Protein 5NRR (pdb70)

Organism: Homo sapiens (NCBI:txid9606)

CATH classification: 2.30.30.140 (+1 more: 1.10.720.50)

B-factor: mean 41.53, std 14.39, range [22.94, 116.52]

Solvent-accessible surface area: 14567 Å² total; per-residue (Å²): 128,20,46,57,28,63,33,84,102,116,23,30,95,10,39,10,0,0,0,49,62,121,75,124,28,62,35,0,0,41,1,15,22,74,165,58,6,117,108,32,46,13,9,21,8,39,0,4,0,64,23,27,29,86,35,137,48,29,32,4,26,8,121,72,6,30,35,1,10,79,4,65,132,19,28,54,109,74,15,27,102,168,70,106,54,0,50,87,0,1,33,66,1,0,51,76,0,54,91,54,14,66,49,111,43,132,162,94,68,87,107,89,2,133,36,5,28,105,18,1,97,44,30,0,139,116,60,21,94,110,12,11,124,41,203,124,60,28,158,65,86,93,112,24,27,95,9,38,10,0,0,0,78,66,201,77,118,24,66,44,0,0,8,0,1,19,46,95,11,3,67,108,134,120,28,137,114,13,44,0,3,0,0,21,4,8,65,0,123,18,29,45,8,34,1,105,119,8,31,40,1,18,82,4,62,123,30,28,53,113,75,17,19,102,166,69,93,56,0,45,78,0,0,40,42,0,0,50,50,0,22,74,53,15,64,52,105,46,124,106,54,141,82,62,54,52,84,72,84,0,133,37,6,22,104,17,3,82,48,37,0,143,115,55,22,105,113,12,12,123,48,189

Structure (mmCIF, N/CA/C/O backbone):
data_5NRR
#
_entry.id   5NRR
#
_cell.length_a   73.502
_cell.length_b   73.502
_cell.length_c   159.958
_cell.angle_alpha   90.000
_cell.angle_beta   90.000
_cell.angle_gamma   120.000
#
_symmetry.space_group_name_H-M   'P 32 2 1'
#
loop_
_entity.id
_entity.type
_entity.pdbx_description
1 polymer 'DNA (cytosine-5)-methyltransferase 3B'
2 non-polymer 5-[2-hydroxyethyl(propyl)amino]pentan-1-ol
3 non-polymer 'SULFATE ION'
4 water water
#
loop_
_atom_site.group_PDB
_atom_site.id
_atom_site.type_symbol
_atom_site.label_atom_id
_atom_site.label_alt_id
_atom_site.label_comp_id
_atom_site.label_asym_id
_atom_site.label_entity_id
_atom_site.label_seq_id
_atom_site.pdbx_PDB_ins_code
_atom_site.Cartn_x
_atom_site.Cartn_y
_atom_site.Cartn_z
_atom_site.occupancy
_atom_site.B_iso_or_equiv
_atom_site.auth_seq_id
_atom_site.auth_comp_id
_atom_site.auth_asym_id
_atom_site.auth_atom_id
_atom_site.pdbx_PDB_model_num
ATOM 1 N N . ASP A 1 8 ? -52.166 97.537 19.901 1.00 78.67 213 ASP A N 1
ATOM 2 C CA . ASP A 1 8 ? -51.402 96.353 20.284 1.00 71.49 213 ASP A CA 1
ATOM 3 C C . ASP A 1 8 ? -50.657 96.545 21.606 1.00 62.15 213 ASP A C 1
ATOM 4 O O . ASP A 1 8 ? -51.136 97.246 22.504 1.00 61.26 213 ASP A O 1
ATOM 9 N N . SER A 1 9 ? -49.481 95.929 21.709 1.00 61.62 214 SER A N 1
ATOM 10 C CA . SER A 1 9 ? -48.747 95.851 22.969 1.00 57.62 214 SER A CA 1
ATOM 11 C C . SER A 1 9 ? -47.255 95.641 22.683 1.00 54.47 214 SER A C 1
ATOM 12 O O . SER A 1 9 ? -46.894 94.732 21.928 1.00 56.53 214 SER A O 1
ATOM 15 N N . SER A 1 10 ? -46.393 96.477 23.270 1.00 50.53 215 SER A N 1
ATOM 16 C CA . SER A 1 10 ? -44.942 96.384 23.025 1.00 47.95 215 SER A CA 1
ATOM 17 C C . SER A 1 10 ? -44.098 97.176 24.033 1.00 42.82 215 SER A C 1
ATOM 18 O O . SER A 1 10 ? -44.637 97.894 24.887 1.00 45.23 215 SER A O 1
ATOM 21 N N . GLU A 1 11 ? -42.777 97.042 23.918 1.00 41.06 216 GLU A N 1
ATOM 22 C CA . GLU A 1 11 ? -41.835 97.717 24.817 1.00 35.01 216 GLU A CA 1
ATOM 23 C C . GLU A 1 11 ? -42.011 99.236 24.785 1.00 39.96 216 GLU A C 1
ATOM 24 O O . GLU A 1 11 ? -42.058 99.845 23.709 1.00 38.65 216 GLU A O 1
ATOM 30 N N . TYR A 1 12 ? -42.131 99.820 25.976 1.00 37.35 217 TYR A N 1
ATOM 31 C CA . TYR A 1 12 ? -42.254 101.268 26.182 1.00 36.49 217 TYR A CA 1
ATOM 32 C C . TYR A 1 12 ? -43.598 101.870 25.745 1.00 41.97 217 TYR A C 1
ATOM 33 O O . TYR A 1 12 ? -43.737 103.096 25.681 1.00 43.16 217 TYR A O 1
ATOM 42 N N . GLN A 1 13 ? -44.590 101.026 25.468 1.00 36.83 218 GLN A N 1
ATOM 43 C CA . GLN A 1 13 ? -45.903 101.544 25.082 1.00 41.37 218 GLN A CA 1
ATOM 44 C C . GLN A 1 13 ? -46.722 101.860 26.331 1.00 49.76 218 GLN A C 1
ATOM 45 O O . GLN A 1 13 ? -47.761 101.240 26.601 1.00 44.35 218 GLN A O 1
ATOM 51 N N . ASP A 1 14 ? -46.242 102.835 27.097 1.00 43.83 219 ASP A N 1
ATOM 52 C CA . ASP A 1 14 ? -46.875 103.184 28.363 1.00 41.32 219 ASP A CA 1
ATOM 53 C C . ASP A 1 14 ? -47.461 104.594 28.329 1.00 47.83 219 ASP A C 1
ATOM 54 O O . ASP A 1 14 ? -47.884 105.125 29.359 1.00 54.84 219 ASP A O 1
ATOM 59 N N . GLY A 1 15 ? -47.468 105.198 27.145 1.00 42.79 220 GLY A N 1
ATOM 60 C CA . GLY A 1 15 ? -48.077 106.504 26.967 1.00 48.22 220 GLY A CA 1
ATOM 61 C C . GLY A 1 15 ? -47.137 107.661 27.247 1.00 56.22 220 GLY A C 1
ATOM 62 O O . GLY A 1 15 ? -47.518 108.823 27.100 1.00 56.06 220 GLY A O 1
ATOM 63 N N . LYS A 1 16 ? -45.906 107.353 27.648 1.00 50.87 221 LYS A N 1
ATOM 64 C CA . LYS A 1 16 ? -44.931 108.401 27.942 1.00 48.56 221 LYS A CA 1
ATOM 65 C C . LYS A 1 16 ? -43.924 108.587 26.810 1.00 43.81 221 LYS A C 1
ATOM 66 O O . LYS A 1 16 ? -43.867 107.787 25.876 1.00 44.59 221 LYS A O 1
ATOM 72 N N . GLU A 1 17 ? -43.146 109.660 26.901 1.00 45.93 222 GLU A N 1
ATOM 73 C CA . GLU A 1 17 ? -42.232 110.078 25.844 1.00 43.10 222 GLU A CA 1
ATOM 74 C C . GLU A 1 17 ? -41.057 109.100 25.698 1.00 44.89 222 GLU A C 1
ATOM 75 O O . GLU A 1 17 ? -40.782 108.311 26.613 1.00 43.73 222 GLU A O 1
ATOM 81 N N . PHE A 1 18 ? -40.390 109.165 24.543 1.00 34.79 223 PHE A N 1
ATOM 82 C CA . PHE A 1 18 ? -39.088 108.525 24.275 1.00 36.26 223 PHE A CA 1
ATOM 83 C C . PHE A 1 18 ? -39.172 107.072 23.833 1.00 41.03 223 PHE A C 1
ATOM 84 O O . PHE A 1 18 ? -39.818 106.251 24.478 1.00 41.72 223 PHE A O 1
ATOM 92 N N . GLY A 1 19 ? -38.518 106.789 22.714 1.00 35.53 224 GLY A N 1
ATOM 93 C CA . GLY A 1 19 ? -38.506 105.459 22.135 1.00 33.63 224 GLY A CA 1
ATOM 94 C C . GLY A 1 19 ? -37.085 105.030 21.825 1.00 38.88 224 GLY A C 1
ATOM 95 O O . GLY A 1 19 ? -36.149 105.832 21.898 1.00 33.61 224 GLY A O 1
ATOM 96 N N . ILE A 1 20 ? -36.917 103.754 21.487 1.00 31.68 225 ILE A N 1
ATOM 97 C CA . ILE A 1 20 ? -35.602 103.203 21.188 1.00 28.64 225 ILE A CA 1
ATOM 98 C C . ILE A 1 20 ? -34.858 104.012 20.127 1.00 29.81 225 ILE A C 1
ATOM 99 O O . ILE A 1 20 ? -35.415 104.327 19.059 1.00 33.91 225 ILE A O 1
ATOM 104 N N . GLY A 1 21 ? -33.608 104.356 20.428 1.00 28.53 226 GLY A N 1
ATOM 105 C CA . GLY A 1 21 ? -32.766 105.099 19.505 1.00 29.11 226 GLY A CA 1
ATOM 106 C C . GLY A 1 21 ? -32.731 106.605 19.735 1.00 31.42 226 GLY A C 1
ATOM 107 O O . GLY A 1 21 ? -31.871 107.299 19.172 1.00 32.90 226 GLY A O 1
ATOM 108 N N . ASP A 1 22 ? -33.649 107.109 20.559 1.00 28.74 227 ASP A N 1
ATOM 109 C CA . ASP A 1 22 ? -33.734 108.557 20.803 1.00 27.18 227 ASP A CA 1
ATOM 110 C C . ASP A 1 22 ? -32.498 109.024 21.561 1.00 31.67 227 ASP A C 1
ATOM 111 O O . ASP A 1 22 ? -32.086 108.373 22.528 1.00 30.21 227 ASP A O 1
ATOM 116 N N . LEU A 1 23 ? -31.918 110.153 21.137 1.00 29.25 228 LEU A N 1
ATOM 117 C CA . LEU A 1 23 ? -30.825 110.779 21.881 1.00 29.33 228 LEU A CA 1
ATOM 118 C C . LEU A 1 23 ? -31.424 111.677 22.957 1.00 27.08 228 LEU A C 1
ATOM 119 O O . LEU A 1 23 ? -32.334 112.475 22.688 1.00 28.92 228 LEU A O 1
ATOM 124 N N . VAL A 1 24 ? -30.938 111.526 24.187 1.00 25.31 229 VAL A N 1
ATOM 125 C CA . VAL A 1 24 ? -31.541 112.227 25.317 1.00 27.52 229 VAL A CA 1
ATOM 126 C C . VAL A 1 24 ? -30.494 112.769 26.262 1.00 23.76 229 VAL A C 1
ATOM 127 O O . VAL A 1 24 ? -29.331 112.350 26.233 1.00 25.62 229 VAL A O 1
ATOM 131 N N . TRP A 1 25 ? -30.922 113.690 27.131 1.00 26.59 230 TRP A N 1
ATOM 132 C CA . TRP A 1 25 ? -30.214 113.946 28.367 1.00 25.93 230 TRP A CA 1
ATOM 133 C C . TRP A 1 25 ? -30.950 113.190 29.463 1.00 24.27 230 TRP A C 1
ATOM 134 O O . TRP A 1 25 ? -32.192 113.162 29.468 1.00 28.07 230 TRP A O 1
ATOM 145 N N . GLY A 1 26 ? -30.196 112.587 30.375 1.00 26.61 231 GLY A N 1
ATOM 146 C CA . GLY A 1 26 ? -30.788 111.877 31.500 1.00 27.24 231 GLY A CA 1
ATOM 147 C C . GLY A 1 26 ? -30.247 112.399 32.806 1.00 24.37 231 GLY A C 1
ATOM 148 O O . GLY A 1 26 ? -29.063 112.736 32.907 1.00 26.39 231 GLY A O 1
ATOM 149 N N . LYS A 1 27 ? -31.113 112.430 33.824 1.00 28.66 232 LYS A N 1
ATOM 150 C CA . LYS A 1 27 ? -30.758 112.993 35.117 1.00 30.04 232 LYS A CA 1
ATOM 151 C C . LYS A 1 27 ? -30.814 111.930 36.208 1.00 30.56 232 LYS A C 1
ATOM 152 O O . LYS A 1 27 ? -31.885 111.392 36.495 1.00 34.77 232 LYS A O 1
ATOM 158 N N A ILE A 1 28 ? -29.653 111.625 36.779 0.57 30.79 233 ILE A N 1
ATOM 159 N N B ILE A 1 28 ? -29.653 111.612 36.776 0.43 30.88 233 ILE A N 1
ATOM 160 C CA A ILE A 1 28 ? -29.543 110.787 37.971 0.57 39.14 233 ILE A CA 1
ATOM 161 C CA B ILE A 1 28 ? -29.558 110.782 37.975 0.43 39.12 233 ILE A CA 1
ATOM 162 C C A ILE A 1 28 ? -29.152 111.680 39.140 0.57 40.31 233 ILE A C 1
ATOM 163 C C B ILE A 1 28 ? -29.159 111.680 39.136 0.43 40.33 233 ILE A C 1
ATOM 164 O O A ILE A 1 28 ? -28.298 112.552 38.989 0.57 37.48 233 ILE A O 1
ATOM 165 O O B ILE A 1 28 ? -28.314 112.560 38.974 0.43 37.58 233 ILE A O 1
ATOM 174 N N . LYS A 1 29 ? -29.754 111.461 40.308 1.00 47.63 234 LYS A N 1
ATOM 175 C CA . LYS A 1 29 ? -29.364 112.220 41.496 1.00 49.53 234 LYS A CA 1
ATOM 176 C C . LYS A 1 29 ? -27.851 112.076 41.743 1.00 43.40 234 LYS A C 1
ATOM 177 O O . LYS A 1 29 ? -27.304 110.974 41.672 1.00 51.94 234 LYS A O 1
ATOM 183 N N . GLY A 1 30 ? -27.173 113.203 41.953 1.00 51.19 235 GLY A N 1
ATOM 184 C CA . GLY A 1 30 ? -25.727 113.209 42.121 1.00 53.29 235 GLY A CA 1
ATOM 185 C C . GLY A 1 30 ? -24.923 113.431 40.847 1.00 56.91 235 GLY A C 1
ATOM 186 O O . GLY A 1 30 ? -23.688 113.359 40.861 1.00 59.89 235 GLY A O 1
ATOM 187 N N . PHE A 1 31 ? -25.608 113.689 39.736 1.00 45.41 236 PHE A N 1
ATOM 188 C CA . PHE A 1 31 ? -24.920 113.899 38.467 1.00 39.84 236 PHE A CA 1
ATOM 189 C C . PHE A 1 31 ? -25.587 115.003 37.668 1.00 33.28 236 PHE A C 1
ATOM 190 O O . PHE A 1 31 ? -26.798 115.200 37.761 1.00 37.31 236 PHE A O 1
ATOM 198 N N . SER A 1 32 ? -24.794 115.719 36.884 1.00 36.11 237 SER A N 1
ATOM 199 C CA . SER A 1 32 ? -25.358 116.677 35.942 1.00 29.39 237 SER A CA 1
ATOM 200 C C . SER A 1 32 ? -26.190 115.917 34.928 1.00 32.84 237 SER A C 1
ATOM 201 O O . SER A 1 32 ? -26.014 114.704 34.770 1.00 31.73 237 SER A O 1
ATOM 204 N N . TRP A 1 33 ? -27.096 116.618 34.249 1.00 27.27 238 TRP A N 1
ATOM 205 C CA . TRP A 1 33 ? -27.772 116.034 33.086 1.00 26.11 238 TRP A CA 1
ATOM 206 C C . TRP A 1 33 ? -26.688 115.455 32.166 1.00 25.07 238 TRP A C 1
ATOM 207 O O . TRP A 1 33 ? -25.665 116.114 31.905 1.00 26.98 238 TRP A O 1
ATOM 218 N N . TRP A 1 34 ? -26.887 114.226 31.671 1.00 25.55 239 TRP A N 1
ATOM 219 C CA . TRP A 1 34 ? -25.815 113.551 30.945 1.00 25.03 239 TRP A CA 1
ATOM 220 C C . TRP A 1 34 ? -26.390 112.932 29.680 1.00 23.96 239 TRP A C 1
ATOM 221 O O . TRP A 1 34 ? -27.512 112.422 29.698 1.00 25.58 239 TRP A O 1
ATOM 232 N N . PRO A 1 35 ? -25.630 112.983 28.566 1.00 25.45 240 PRO A N 1
ATOM 233 C CA . PRO A 1 35 ? -26.163 112.489 27.292 1.00 24.98 240 PRO A CA 1
ATOM 234 C C . PRO A 1 35 ? -26.184 110.956 27.194 1.00 24.57 240 PRO A C 1
ATOM 235 O O . PRO A 1 35 ? -25.292 110.271 27.718 1.00 25.61 240 PRO A O 1
ATOM 239 N N . ALA A 1 36 ? -27.220 110.447 26.544 1.00 25.14 241 ALA A N 1
ATOM 240 C CA . ALA A 1 36 ? -27.434 109.005 26.455 1.00 26.21 241 ALA A CA 1
ATOM 241 C C . ALA A 1 36 ? -28.254 108.645 25.228 1.00 27.00 241 ALA A C 1
ATOM 242 O O . ALA A 1 36 ? -28.818 109.523 24.544 1.00 26.54 241 ALA A O 1
ATOM 244 N N . MET A 1 37 ? -28.360 107.347 24.952 1.00 24.80 242 MET A N 1
ATOM 245 C CA . MET A 1 37 ? -29.293 106.889 23.914 1.00 24.11 242 MET A CA 1
ATOM 246 C C . MET A 1 37 ? -30.294 105.915 24.530 1.00 27.06 242 MET A C 1
ATOM 247 O O . MET A 1 37 ? -29.891 105.053 25.315 1.00 26.89 242 MET A O 1
ATOM 252 N N . VAL A 1 38 ? -31.579 106.049 24.202 1.00 26.94 243 VAL A N 1
ATOM 253 C CA . VAL A 1 38 ? -32.573 105.084 24.687 1.00 28.01 243 VAL A CA 1
ATOM 254 C C . VAL A 1 38 ? -32.310 103.753 23.982 1.00 28.77 243 VAL A C 1
ATOM 255 O O . VAL A 1 38 ? -32.133 103.720 22.756 1.00 29.37 243 VAL A O 1
ATOM 259 N N . VAL A 1 39 ? -32.263 102.666 24.755 1.00 27.44 244 VAL A N 1
ATOM 260 C CA . VAL A 1 39 ? -32.033 101.325 24.194 1.00 26.41 244 VAL A CA 1
ATOM 261 C C . VAL A 1 39 ? -33.127 100.353 24.637 1.00 28.98 244 VAL A C 1
ATOM 262 O O . VAL A 1 39 ? -33.861 100.614 25.591 1.00 28.70 244 VAL A O 1
ATOM 266 N N . SER A 1 40 ? -33.255 99.232 23.932 1.00 29.74 245 SER A N 1
ATOM 267 C CA . SER A 1 40 ? -34.174 98.184 24.374 1.00 27.54 245 SER A CA 1
ATOM 268 C C . SER A 1 40 ? -33.572 97.471 25.574 1.00 24.99 245 SER A C 1
ATOM 269 O O . SER A 1 40 ? -32.342 97.406 25.717 1.00 28.58 245 SER A O 1
ATOM 272 N N . TRP A 1 41 ? -34.424 96.928 26.444 1.00 28.68 246 TRP A N 1
ATOM 273 C CA . TRP A 1 41 ? -33.914 96.178 27.586 1.00 31.13 246 TRP A CA 1
ATOM 274 C C . TRP A 1 41 ? -33.077 94.989 27.120 1.00 31.04 246 TRP A C 1
ATOM 275 O O . TRP A 1 41 ? -32.187 94.527 27.831 1.00 32.00 246 TRP A O 1
ATOM 286 N N . LYS A 1 42 ? -33.340 94.517 25.904 1.00 34.52 247 LYS A N 1
ATOM 287 C CA . LYS A 1 42 ? -32.585 93.381 25.379 1.00 34.91 247 LYS A CA 1
ATOM 288 C C . LYS A 1 42 ? -31.102 93.696 25.174 1.00 40.75 247 LYS A C 1
ATOM 289 O O . LYS A 1 42 ? -30.264 92.797 25.128 1.00 41.16 247 LYS A O 1
ATOM 295 N N . ALA A 1 43 ? -30.774 94.980 25.080 1.00 31.59 248 ALA A N 1
ATOM 296 C CA . ALA A 1 43 ? -29.390 95.391 24.905 1.00 34.77 248 ALA A CA 1
ATOM 297 C C . ALA A 1 43 ? -28.620 95.399 26.215 1.00 35.54 248 ALA A C 1
ATOM 298 O O . ALA A 1 43 ? -27.388 95.446 26.215 1.00 35.85 248 ALA A O 1
ATOM 300 N N . THR A 1 44 ? -29.339 95.350 27.337 1.00 33.17 249 THR A N 1
ATOM 301 C CA . THR A 1 44 ? -28.740 95.671 28.632 1.00 34.97 249 THR A CA 1
ATOM 302 C C . THR A 1 44 ? -28.203 94.507 29.468 1.00 39.13 249 THR A C 1
ATOM 303 O O . THR A 1 44 ? -27.441 94.740 30.413 1.00 39.12 249 THR A O 1
ATOM 307 N N . SER A 1 45 ? -28.614 93.279 29.146 1.00 36.88 250 SER A N 1
ATOM 308 C CA . SER A 1 45 ? -28.306 92.095 29.962 1.00 42.89 250 SER A CA 1
ATOM 309 C C . SER A 1 45 ? -28.961 92.154 31.336 1.00 43.70 250 SER A C 1
ATOM 310 O O . SER A 1 45 ? -28.517 91.486 32.271 1.00 43.20 250 SER A O 1
ATOM 313 N N . LYS A 1 46 ? -30.016 92.949 31.463 1.00 37.32 251 LYS A N 1
ATOM 314 C CA . LYS A 1 46 ? -30.662 93.097 32.761 1.00 35.37 251 LYS A CA 1
ATOM 315 C C . LYS A 1 46 ? -32.091 92.544 32.739 1.00 43.14 251 LYS A C 1
ATOM 316 O O . LYS A 1 46 ? -32.285 91.325 32.756 1.00 42.40 251 LYS A O 1
ATOM 322 N N . ARG A 1 47 ? -33.080 93.425 32.665 1.00 36.41 252 ARG A N 1
ATOM 323 C CA . ARG A 1 47 ? -34.480 93.040 32.818 1.00 38.54 252 ARG A CA 1
ATOM 324 C C . ARG A 1 47 ? -35.306 94.089 32.106 1.00 36.97 252 ARG A C 1
ATOM 325 O O . ARG A 1 47 ? -34.785 95.152 31.751 1.00 35.74 252 ARG A O 1
ATOM 333 N N . GLN A 1 48 ? -36.589 93.808 31.900 1.00 31.55 253 GLN A N 1
ATOM 334 C CA . GLN A 1 48 ? -37.487 94.794 31.306 1.00 30.60 253 GLN A CA 1
ATOM 335 C C . GLN A 1 48 ? -37.605 96.019 32.210 1.00 29.34 253 GLN A C 1
ATOM 336 O O . GLN A 1 48 ? -37.660 95.899 33.441 1.00 31.22 253 GLN A O 1
ATOM 342 N N . ALA A 1 49 ? -37.634 97.205 31.604 1.00 29.27 254 ALA A N 1
ATOM 343 C CA . ALA A 1 49 ? -37.796 98.437 32.378 1.00 27.04 254 ALA A CA 1
ATOM 344 C C . ALA A 1 49 ? -39.207 98.527 32.943 1.00 27.94 254 ALA A C 1
ATOM 345 O O . ALA A 1 49 ? -40.170 98.136 32.272 1.00 29.59 254 ALA A O 1
ATOM 347 N N . MET A 1 50 ? -39.341 99.062 34.158 1.00 28.04 255 MET A N 1
ATOM 348 C CA . MET A 1 50 ? -40.674 99.296 34.724 1.00 32.63 255 MET A CA 1
ATOM 349 C C . MET A 1 50 ? -41.454 100.297 33.883 1.00 37.30 255 MET A C 1
ATOM 350 O O . MET A 1 50 ? -40.864 101.202 33.280 1.00 33.56 255 MET A O 1
ATOM 355 N N . SER A 1 51 ? -42.776 100.127 33.825 1.00 33.34 256 SER A N 1
ATOM 356 C CA . SER A 1 51 ? -43.634 101.028 33.058 1.00 37.46 256 SER A CA 1
ATOM 357 C C . SER A 1 51 ? -43.325 102.463 33.477 1.00 35.57 256 SER A C 1
ATOM 358 O O . SER A 1 51 ? -43.125 102.735 34.662 1.00 38.03 256 SER A O 1
ATOM 361 N N . GLY A 1 52 ? -43.233 103.364 32.502 1.00 39.91 257 GLY A N 1
ATOM 362 C CA . GLY A 1 52 ? -42.884 104.745 32.790 1.00 41.59 257 GLY A CA 1
ATOM 363 C C . GLY A 1 52 ? -41.387 105.020 32.832 1.00 40.84 257 GLY A C 1
ATOM 364 O O . GLY A 1 52 ? -40.970 106.171 33.022 1.00 39.39 257 GLY A O 1
ATOM 365 N N . MET A 1 53 ? -40.574 103.974 32.684 1.00 34.41 258 MET A N 1
ATOM 366 C CA . MET A 1 53 ? -39.120 104.132 32.697 1.00 30.14 258 MET A CA 1
ATOM 367 C C . MET A 1 53 ? -38.534 103.653 31.375 1.00 33.37 258 MET A C 1
ATOM 368 O O . MET A 1 53 ? -39.206 102.950 30.611 1.00 33.21 258 MET A O 1
ATOM 373 N N . ARG A 1 54 ? -37.286 104.038 31.115 1.00 30.97 259 ARG A N 1
ATOM 374 C CA . ARG A 1 54 ? -36.589 103.640 29.887 1.00 27.84 259 ARG A CA 1
ATOM 375 C C . ARG A 1 54 ? -35.191 103.165 30.240 1.00 30.07 259 ARG A C 1
ATOM 376 O O . ARG A 1 54 ? -34.559 103.697 31.147 1.00 28.91 259 ARG A O 1
ATOM 384 N N . TRP A 1 55 ? -34.671 102.193 29.498 1.00 26.39 260 TRP A N 1
ATOM 385 C CA . TRP A 1 55 ? -33.255 101.908 29.620 1.00 25.75 260 TRP A CA 1
ATOM 386 C C . TRP A 1 55 ? -32.516 102.908 28.733 1.00 28.31 260 TRP A C 1
ATOM 387 O O . TRP A 1 55 ? -32.926 103.143 27.597 1.00 28.01 260 TRP A O 1
ATOM 398 N N . VAL A 1 56 ? -31.446 103.497 29.266 1.00 27.39 261 VAL A N 1
ATOM 399 C CA . VAL A 1 56 ? -30.561 104.333 28.453 1.00 27.21 261 VAL A CA 1
ATOM 400 C C . VAL A 1 56 ? -29.123 103.855 28.574 1.00 30.13 261 VAL A C 1
ATOM 401 O O . VAL A 1 56 ? -28.719 103.248 29.578 1.00 27.51 261 VAL A O 1
ATOM 405 N N . GLN A 1 57 ? -28.345 104.118 27.533 1.00 23.95 262 GLN A N 1
ATOM 406 C CA . GLN A 1 57 ? -26.919 103.827 27.556 1.00 23.57 262 GLN A CA 1
ATOM 407 C C . GLN A 1 57 ? -26.185 105.167 27.507 1.00 25.76 262 GLN A C 1
ATOM 408 O O . GLN A 1 57 ? -26.415 105.962 26.586 1.00 25.69 262 GLN A O 1
ATOM 414 N N . TRP A 1 58 ? -25.334 105.433 28.493 1.00 24.96 263 TRP A N 1
ATOM 415 C CA . TRP A 1 58 ? -24.689 106.747 28.592 1.00 25.50 263 TRP A CA 1
ATOM 416 C C . TRP A 1 58 ? -23.538 106.893 27.611 1.00 24.72 263 TRP A C 1
ATOM 417 O O . TRP A 1 58 ? -22.684 105.998 27.497 1.00 28.28 263 TRP A O 1
ATOM 428 N N . PHE A 1 59 ? -23.497 108.030 26.914 1.00 24.02 264 PHE A N 1
ATOM 429 C CA . PHE A 1 59 ? -22.356 108.324 26.065 1.00 26.92 264 PHE A CA 1
ATOM 430 C C . PHE A 1 59 ? -21.107 108.519 26.904 1.00 27.72 264 PHE A C 1
ATOM 431 O O . PHE A 1 59 ? -21.169 109.057 28.012 1.00 29.04 264 PHE A O 1
ATOM 439 N N . GLY A 1 60 ? -19.966 108.068 26.390 1.00 29.46 265 GLY A N 1
ATOM 440 C CA . GLY A 1 60 ? -18.710 108.224 27.104 1.00 32.96 265 GLY A CA 1
ATOM 441 C C . GLY A 1 60 ? -18.290 107.045 27.964 1.00 31.83 265 GLY A C 1
ATOM 442 O O . GLY A 1 60 ? -17.092 106.755 28.069 1.00 34.89 265 GLY A O 1
ATOM 443 N N . ASP A 1 61 ? -19.243 106.369 28.605 1.00 32.99 266 ASP A N 1
ATOM 444 C CA . ASP A 1 61 ? -18.871 105.180 29.369 1.00 31.67 266 ASP A CA 1
ATOM 445 C C . ASP A 1 61 ? -19.635 103.902 29.020 1.00 31.92 266 ASP A C 1
ATOM 446 O O . ASP A 1 61 ? -19.269 102.824 29.495 1.00 31.35 266 ASP A O 1
ATOM 451 N N . GLY A 1 62 ? -20.673 104.019 28.188 1.00 28.92 267 GLY A N 1
ATOM 452 C CA . GLY A 1 62 ? -21.369 102.853 27.659 1.00 28.74 267 GLY A CA 1
ATOM 453 C C . GLY A 1 62 ? -22.178 102.055 28.661 1.00 26.00 267 GLY A C 1
ATOM 454 O O . GLY A 1 62 ? -22.661 100.957 28.352 1.00 29.16 267 GLY A O 1
ATOM 455 N N . LYS A 1 63 ? -22.339 102.594 29.871 1.00 26.97 268 LYS A N 1
ATOM 456 C CA . LYS A 1 63 ? -23.095 101.886 30.892 1.00 29.92 268 LYS A CA 1
ATOM 457 C C . LYS A 1 63 ? -24.603 102.060 30.730 1.00 29.63 268 LYS A C 1
ATOM 458 O O . LYS A 1 63 ? -25.060 103.027 30.105 1.00 28.23 268 LYS A O 1
ATOM 464 N N . PHE A 1 64 ? -25.376 101.134 31.304 1.00 28.46 269 PHE A N 1
ATOM 465 C CA . PHE A 1 64 ? -26.836 101.160 31.181 1.00 25.61 269 PHE A CA 1
ATOM 466 C C . PHE A 1 64 ? -27.509 101.543 32.487 1.00 30.75 269 PHE A C 1
ATOM 467 O O . PHE A 1 64 ? -27.111 101.063 33.556 1.00 31.29 269 PHE A O 1
ATOM 475 N N . SER A 1 65 ? -28.537 102.379 32.395 1.00 28.40 270 SER A N 1
ATOM 476 C CA . SER A 1 65 ? -29.328 102.778 33.562 1.00 30.26 270 SER A CA 1
ATOM 477 C C . SER A 1 65 ? -30.799 102.778 33.232 1.00 29.64 270 SER A C 1
ATOM 478 O O . SER A 1 65 ? -31.204 103.151 32.127 1.00 27.00 270 SER A O 1
ATOM 481 N N . GLU A 1 66 ? -31.613 102.390 34.210 1.00 29.46 271 GLU A N 1
ATOM 482 C CA . GLU A 1 66 ? -33.054 102.481 34.073 1.00 27.97 271 GLU A CA 1
ATOM 483 C C . GLU A 1 66 ? -33.486 103.843 34.632 1.00 33.86 271 GLU A C 1
ATOM 484 O O . GLU A 1 66 ? -33.287 104.112 35.825 1.00 35.54 271 GLU A O 1
ATOM 490 N N . VAL A 1 67 ? -34.043 104.694 33.774 1.00 30.71 272 VAL A N 1
ATOM 491 C CA . VAL A 1 67 ? -34.337 106.088 34.124 1.00 29.56 272 VAL A CA 1
ATOM 492 C C . VAL A 1 67 ? -35.791 106.425 33.834 1.00 27.70 272 VAL A C 1
ATOM 493 O O . VAL A 1 67 ? -36.330 106.080 32.776 1.00 31.12 272 VAL A O 1
ATOM 497 N N . SER A 1 68 ? -36.448 107.104 34.777 1.00 33.55 273 SER A N 1
ATOM 498 C CA . SER A 1 68 ? -37.814 107.565 34.542 1.00 32.58 273 SER A CA 1
ATOM 499 C C . SER A 1 68 ? -37.907 108.447 33.308 1.00 33.15 273 SER A C 1
ATOM 500 O O . SER A 1 68 ? -37.012 109.248 33.052 1.00 37.27 273 SER A O 1
ATOM 503 N N . ALA A 1 69 ? -38.989 108.321 32.552 1.00 33.46 274 ALA A N 1
ATOM 504 C CA . ALA A 1 69 ? -39.197 109.203 31.413 1.00 34.34 274 ALA A CA 1
ATOM 505 C C . ALA A 1 69 ? -39.326 110.668 31.870 1.00 39.41 274 ALA A C 1
ATOM 506 O O . ALA A 1 69 ? -39.080 111.593 31.087 1.00 41.36 274 ALA A O 1
ATOM 508 N N . ASP A 1 70 ? -39.687 110.874 33.138 1.00 38.31 275 ASP A N 1
ATOM 509 C CA . ASP A 1 70 ? -39.766 112.230 33.692 1.00 40.36 275 ASP A CA 1
ATOM 510 C C . ASP A 1 70 ? -38.385 112.826 33.972 1.00 42.46 275 ASP A C 1
ATOM 511 O O . ASP A 1 70 ? -38.255 114.024 34.240 1.00 44.03 275 ASP A O 1
ATOM 516 N N . LYS A 1 71 ? -37.360 111.982 33.927 1.00 33.58 276 LYS A N 1
ATOM 517 C CA . LYS A 1 71 ? -35.986 112.416 34.154 1.00 33.21 276 LYS A CA 1
ATOM 518 C C . LYS A 1 71 ? -35.176 112.319 32.851 1.00 29.34 276 LYS A C 1
ATOM 519 O O . LYS A 1 71 ? -33.941 112.280 32.898 1.00 30.67 276 LYS A O 1
ATOM 525 N N . LEU A 1 72 ? -35.880 112.264 31.717 1.00 30.00 277 LEU A N 1
ATOM 526 C CA . LEU A 1 72 ? -35.262 112.334 30.383 1.00 33.61 277 LEU A CA 1
ATOM 527 C C . LEU A 1 72 ? -35.796 113.543 29.612 1.00 31.89 277 LEU A C 1
ATOM 528 O O . LEU A 1 72 ? -36.953 113.938 29.789 1.00 36.59 277 LEU A O 1
ATOM 533 N N . VAL A 1 73 ? -34.958 114.134 28.761 1.00 29.06 278 VAL A N 1
ATOM 534 C CA . VAL A 1 73 ? -35.407 115.157 27.819 1.00 29.91 278 VAL A CA 1
ATOM 535 C C . VAL A 1 73 ? -34.644 114.945 26.519 1.00 28.05 278 VAL A C 1
ATOM 536 O O . VAL A 1 73 ? -33.567 114.350 26.535 1.00 31.50 278 VAL A O 1
ATOM 540 N N . ALA A 1 74 ? -35.175 115.449 25.408 1.00 32.40 279 ALA A N 1
ATOM 541 C CA . ALA A 1 74 ? -34.500 115.308 24.111 1.00 30.69 279 ALA A CA 1
ATOM 542 C C . ALA A 1 74 ? -33.122 115.969 24.112 1.00 30.47 279 ALA A C 1
ATOM 543 O O . ALA A 1 74 ? -32.964 117.070 24.645 1.00 30.85 279 ALA A O 1
ATOM 545 N N . LEU A 1 75 ? -32.120 115.313 23.524 1.00 27.50 280 LEU A N 1
ATOM 546 C CA . LEU A 1 75 ? -30.777 115.896 23.453 1.00 26.34 280 LEU A CA 1
ATOM 547 C C . LEU A 1 75 ? -30.821 117.232 22.709 1.00 31.19 280 LEU A C 1
ATOM 548 O O . LEU A 1 75 ? -30.012 118.126 22.975 1.00 30.12 280 LEU A O 1
ATOM 553 N N . GLY A 1 76 ? -31.784 117.360 21.798 1.00 30.15 281 GLY A N 1
ATOM 554 C CA . GLY A 1 76 ? -31.938 118.570 21.000 1.00 30.51 281 GLY A CA 1
ATOM 555 C C . GLY A 1 76 ? -32.182 119.820 21.834 1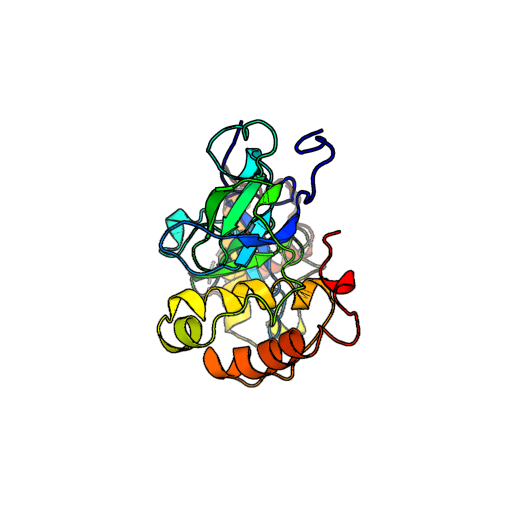.00 33.30 281 GLY A C 1
ATOM 556 O O . GLY A 1 76 ? -31.922 120.943 21.367 1.00 35.13 281 GLY A O 1
ATOM 557 N N . LEU A 1 77 ? -32.677 119.642 23.056 1.00 31.24 282 LEU A N 1
ATOM 558 C CA . LEU A 1 77 ? -32.793 120.765 23.988 1.00 33.69 282 LEU A CA 1
ATOM 559 C C . LEU A 1 77 ? -31.426 120.997 24.634 1.00 30.06 282 LEU A C 1
ATOM 560 O O . LEU A 1 77 ? -31.263 120.859 25.853 1.00 31.50 282 LEU A O 1
ATOM 565 N N . PHE A 1 78 ? -30.453 121.354 23.807 1.00 28.24 283 PHE A N 1
ATOM 566 C CA . PHE A 1 78 ? -29.054 121.288 24.190 1.00 27.32 283 PHE A CA 1
ATOM 567 C C . PHE A 1 78 ? -28.620 122.426 25.098 1.00 29.71 283 PHE A C 1
ATOM 568 O O . PHE A 1 78 ? -28.123 122.187 26.199 1.00 28.92 283 PHE A O 1
ATOM 576 N N . SER A 1 79 ? -28.776 123.666 24.643 1.00 29.40 284 SER A N 1
ATOM 577 C CA . SER A 1 79 ? -28.333 124.797 25.473 1.00 28.73 284 SER A CA 1
ATOM 578 C C . SER A 1 79 ? -28.986 124.778 26.857 1.00 28.55 284 SER A C 1
ATOM 579 O O . SER A 1 79 ? -28.363 125.160 27.860 1.00 30.46 284 SER A O 1
ATOM 582 N N . GLN A 1 80 ? -30.230 124.314 26.909 1.00 29.88 285 GLN A N 1
ATOM 583 C CA A GLN A 1 80 ? -30.964 124.283 28.168 0.51 31.84 285 GLN A CA 1
ATOM 584 C CA B GLN A 1 80 ? -30.997 124.244 28.148 0.49 31.83 285 GLN A CA 1
ATOM 585 C C . GLN A 1 80 ? -30.370 123.301 29.173 1.00 35.91 285 GLN A C 1
ATOM 586 O O . GLN A 1 80 ? -30.356 123.571 30.377 1.00 34.28 285 GLN A O 1
ATOM 597 N N . HIS A 1 81 ? -29.860 122.174 28.696 1.00 26.48 286 HIS A N 1
ATOM 598 C CA . HIS A 1 81 ? -29.395 121.145 29.632 1.00 25.43 286 HIS A CA 1
ATOM 599 C C . HIS A 1 81 ? -27.882 120.973 29.728 1.00 24.18 286 HIS A C 1
ATOM 600 O O . HIS A 1 81 ? -27.380 120.364 30.680 1.00 27.18 286 HIS A O 1
ATOM 607 N N . PHE A 1 82 ? -27.148 121.536 28.768 1.00 24.37 287 PHE A N 1
ATOM 608 C CA . PHE A 1 82 ? -25.689 121.561 28.826 1.00 23.12 287 PHE A CA 1
ATOM 609 C C . PHE A 1 82 ? -25.244 122.257 30.106 1.00 29.93 287 PHE A C 1
ATOM 610 O O . PHE A 1 82 ? -25.768 123.321 30.449 1.00 30.01 287 PHE A O 1
ATOM 618 N N . ASN A 1 83 ? -24.306 121.651 30.829 1.00 25.87 288 ASN A N 1
ATOM 619 C CA . ASN A 1 83 ? -23.862 122.240 32.093 1.00 25.76 288 ASN A CA 1
ATOM 620 C C . ASN A 1 83 ? -22.443 122.736 31.896 1.00 31.71 288 ASN A C 1
ATOM 621 O O . ASN A 1 83 ? -21.491 121.944 31.830 1.00 29.26 288 ASN A O 1
ATOM 626 N N . LEU A 1 84 ? -22.302 124.054 31.766 1.00 27.79 289 LEU A N 1
ATOM 627 C CA . LEU A 1 84 ? -21.005 124.636 31.458 1.00 28.54 289 LEU A CA 1
ATOM 628 C C . LEU A 1 84 ? -19.990 124.405 32.580 1.00 27.85 289 LEU A C 1
ATOM 629 O O . LEU A 1 84 ? -18.817 124.165 32.308 1.00 32.66 289 LEU A O 1
ATOM 634 N N . ALA A 1 85 ? -20.434 124.480 33.828 1.00 28.44 290 ALA A N 1
ATOM 635 C CA . ALA A 1 85 ? -19.533 124.223 34.949 1.00 33.42 290 ALA A CA 1
ATOM 636 C C . ALA A 1 85 ? -18.974 122.803 34.859 1.00 37.12 290 ALA A C 1
ATOM 637 O O . ALA A 1 85 ? -17.768 122.587 35.000 1.00 35.91 290 ALA A O 1
ATOM 639 N N . THR A 1 86 ? -19.853 121.840 34.609 1.00 31.95 291 THR A N 1
ATOM 640 C CA . THR A 1 86 ? -19.418 120.445 34.530 1.00 33.07 291 THR A CA 1
ATOM 641 C C . THR A 1 86 ? -18.477 120.245 33.346 1.00 32.26 291 THR A C 1
ATOM 642 O O . THR A 1 86 ? -17.477 119.536 33.452 1.00 36.98 291 THR A O 1
ATOM 646 N N . PHE A 1 87 ? -18.788 120.885 32.220 1.00 31.26 292 PHE A N 1
ATOM 647 C CA . PHE A 1 87 ? -17.943 120.791 31.037 1.00 29.58 292 PHE A CA 1
ATOM 648 C C . PHE A 1 87 ? -16.538 121.286 31.337 1.00 40.16 292 PHE A C 1
ATOM 649 O O . PHE A 1 87 ? -15.561 120.661 30.943 1.00 35.80 292 PHE A O 1
ATOM 657 N N . ASN A 1 88 ? -16.436 122.414 32.032 1.00 34.50 293 ASN A N 1
ATOM 658 C CA . ASN A 1 88 ? -15.127 122.971 32.333 1.00 37.62 293 ASN A CA 1
ATOM 659 C C . ASN A 1 88 ? -14.354 122.105 33.327 1.00 40.41 293 ASN A C 1
ATOM 660 O O . ASN A 1 88 ? -13.125 122.060 33.293 1.00 42.92 293 ASN A O 1
ATOM 665 N N . LYS A 1 89 ? -15.085 121.408 34.189 1.00 36.48 294 LYS A N 1
ATOM 666 C CA . LYS A 1 89 ? -14.486 120.669 35.302 1.00 37.50 294 LYS A CA 1
ATOM 667 C C . LYS A 1 89 ? -14.083 119.226 34.973 1.00 46.04 294 LYS A C 1
ATOM 668 O O . LYS A 1 89 ? -13.023 118.765 35.401 1.00 44.32 294 LYS A O 1
ATOM 674 N N . LEU A 1 90 ? -14.926 118.511 34.229 1.00 39.75 295 LEU A N 1
ATOM 675 C CA . LEU A 1 90 ? -14.766 117.053 34.096 1.00 36.50 295 LEU A CA 1
ATOM 676 C C . LEU A 1 90 ? -14.403 116.600 32.692 1.00 42.38 295 LEU A C 1
ATOM 677 O O . LEU A 1 90 ? -15.200 116.760 31.766 1.00 35.34 295 LEU A O 1
ATOM 682 N N . VAL A 1 91 ? -13.223 116.006 32.530 1.00 36.92 296 VAL A N 1
ATOM 683 C CA . VAL A 1 91 ? -12.831 115.489 31.224 1.00 36.15 296 VAL A CA 1
ATOM 684 C C . VAL A 1 91 ? -13.832 114.425 30.759 1.00 35.92 296 VAL A C 1
ATOM 685 O O . VAL A 1 91 ? -14.080 114.274 29.557 1.00 36.63 296 VAL A O 1
ATOM 689 N N . SER A 1 92 ? -14.430 113.721 31.717 1.00 35.01 297 SER A N 1
ATOM 690 C CA . SER A 1 92 ? -15.377 112.660 31.390 1.00 39.57 297 SER A CA 1
ATOM 691 C C . SER A 1 92 ? -16.616 113.231 30.706 1.00 37.91 297 SER A C 1
ATOM 692 O O . SER A 1 92 ? -17.191 112.605 29.824 1.00 33.59 297 SER A O 1
ATOM 695 N N . TYR A 1 93 ? -17.020 114.430 31.106 1.00 33.79 298 TYR A N 1
ATOM 696 C CA . TYR A 1 93 ? -18.181 115.071 30.496 1.00 29.48 298 TYR A CA 1
ATOM 697 C C . TYR A 1 93 ? -17.838 115.602 29.108 1.00 31.10 298 TYR A C 1
ATOM 698 O O . TYR A 1 93 ? -18.659 115.517 28.191 1.00 29.06 298 TYR A O 1
ATOM 707 N N . ARG A 1 94 ? -16.629 116.132 28.923 1.00 29.08 299 ARG A N 1
ATOM 708 C CA . ARG A 1 94 ? -16.254 116.590 27.585 1.00 29.57 299 ARG A CA 1
ATOM 709 C C . ARG A 1 94 ? -16.198 115.403 26.616 1.00 32.17 299 ARG A C 1
ATOM 710 O O . ARG A 1 94 ? -16.603 115.503 25.454 1.00 30.71 299 ARG A O 1
ATOM 718 N N . LYS A 1 95 ? -15.726 114.265 27.115 1.00 33.91 300 LYS A N 1
ATOM 719 C CA . LYS A 1 95 ? -15.654 113.050 26.301 1.00 32.19 300 LYS A CA 1
ATOM 720 C C . LYS A 1 95 ? -17.064 112.590 25.936 1.00 30.34 300 LYS A C 1
ATOM 721 O O . LYS A 1 95 ? -17.342 112.228 24.784 1.00 31.17 300 LYS A O 1
ATOM 727 N N . ALA A 1 96 ? -17.964 112.638 26.911 1.00 31.02 301 ALA A N 1
ATOM 728 C CA . ALA A 1 96 ? -19.364 112.295 26.673 1.00 28.68 301 ALA A CA 1
ATOM 729 C C . ALA A 1 96 ? -19.987 113.210 25.615 1.00 30.50 301 ALA A C 1
ATOM 730 O O . ALA A 1 96 ? -20.720 112.746 24.752 1.00 30.33 301 ALA A O 1
ATOM 732 N N . MET A 1 97 ? -19.683 114.507 25.681 1.00 29.58 302 MET A N 1
ATOM 733 C CA . MET A 1 97 ? -20.178 115.452 24.689 1.00 30.55 302 MET A CA 1
ATOM 734 C C . MET A 1 97 ? -19.702 115.075 23.294 1.00 28.59 302 MET A C 1
ATOM 735 O O . MET A 1 97 ? -20.462 115.149 22.325 1.00 28.81 302 MET A O 1
ATOM 740 N N . TYR A 1 98 ? -18.437 114.690 23.179 1.00 31.64 303 TYR A N 1
ATOM 741 C CA . TYR A 1 98 ? -17.910 114.328 21.873 1.00 30.37 303 TYR A CA 1
ATOM 742 C C . TYR A 1 98 ? -18.693 113.154 21.274 1.00 27.84 303 TYR A C 1
ATOM 743 O O . TYR A 1 98 ? -19.178 113.226 20.140 1.00 29.07 303 TYR A O 1
ATOM 752 N N . HIS A 1 99 ? -18.826 112.070 22.032 1.00 30.82 304 HIS A N 1
ATOM 753 C CA . HIS A 1 99 ? -19.465 110.886 21.467 1.00 28.39 304 HIS A CA 1
ATOM 754 C C . HIS A 1 99 ? -20.938 111.121 21.190 1.00 27.90 304 HIS A C 1
ATOM 755 O O . HIS A 1 99 ? -21.471 110.647 20.191 1.00 28.46 304 HIS A O 1
ATOM 762 N N . ALA A 1 100 ? -21.597 111.875 22.067 1.00 27.32 305 ALA A N 1
ATOM 763 C CA . ALA A 1 100 ? -22.993 112.189 21.832 1.00 24.14 305 ALA A CA 1
ATOM 764 C C . ALA A 1 100 ? -23.170 113.045 20.583 1.00 25.15 305 ALA A C 1
ATOM 765 O O . ALA A 1 100 ? -24.067 112.793 19.778 1.00 27.41 305 ALA A O 1
ATOM 767 N N . LEU A 1 101 ? -22.338 114.076 20.440 1.00 27.75 306 LEU A N 1
ATOM 768 C CA . LEU A 1 101 ? -22.544 115.014 19.338 1.00 26.01 306 LEU A CA 1
ATOM 769 C C . LEU A 1 101 ? -22.088 114.417 18.016 1.00 29.33 306 LEU A C 1
ATOM 770 O O . LEU A 1 101 ? -22.586 114.799 16.957 1.00 30.05 306 LEU A O 1
ATOM 775 N N . GLU A 1 102 ? -21.168 113.461 18.074 1.00 29.76 307 GLU A N 1
ATOM 776 C CA . GLU A 1 102 ? -20.778 112.746 16.854 1.00 31.64 307 GLU A CA 1
ATOM 777 C C . GLU A 1 102 ? -21.937 111.883 16.346 1.00 31.82 307 GLU A C 1
ATOM 778 O O . GLU A 1 102 ? -22.176 111.795 15.151 1.00 31.04 307 GLU A O 1
ATOM 784 N N . LYS A 1 103 ? -22.674 111.263 17.256 1.00 28.35 308 LYS A N 1
ATOM 785 C CA . LYS A 1 103 ? -23.849 110.502 16.868 1.00 28.95 308 LYS A CA 1
ATOM 786 C C . LYS A 1 103 ? -24.886 111.451 16.262 1.00 32.53 308 LYS A C 1
ATOM 787 O O . LYS A 1 103 ? -25.476 111.171 15.215 1.00 30.92 308 LYS A O 1
ATOM 793 N N . ALA A 1 104 ? -25.072 112.598 16.911 1.00 30.02 309 ALA A N 1
ATOM 794 C CA . ALA A 1 104 ? -25.991 113.622 16.422 1.00 27.11 309 ALA A CA 1
ATOM 795 C C . ALA A 1 104 ? -25.605 114.109 15.024 1.00 27.09 309 ALA A C 1
ATOM 796 O O . ALA A 1 104 ? -26.467 114.276 14.168 1.00 31.24 309 ALA A O 1
ATOM 798 N N . ARG A 1 105 ? -24.308 114.345 14.829 1.00 28.51 310 ARG A N 1
ATOM 799 C CA . ARG A 1 105 ? -23.772 114.859 13.577 1.00 28.84 310 ARG A CA 1
ATOM 800 C C . ARG A 1 105 ? -24.087 113.897 12.441 1.00 35.33 310 ARG A C 1
ATOM 801 O O . ARG A 1 105 ? -24.555 114.311 11.376 1.00 31.77 310 ARG A O 1
ATOM 809 N N . VAL A 1 106 ? -23.856 112.609 12.669 1.00 32.86 311 VAL A N 1
ATOM 810 C CA . VAL A 1 106 ? -24.094 111.639 11.600 1.00 33.66 311 VAL A CA 1
ATOM 811 C C . VAL A 1 106 ? -25.575 111.524 11.280 1.00 34.54 311 VAL A C 1
ATOM 812 O O . VAL A 1 106 ? -25.960 111.470 10.107 1.00 40.54 311 VAL A O 1
ATOM 816 N N . ARG A 1 107 ? -26.414 111.521 12.307 1.00 34.51 312 ARG A N 1
ATOM 817 C CA . ARG A 1 107 ? -27.849 111.445 12.072 1.00 34.19 312 ARG A CA 1
ATOM 818 C C . ARG A 1 107 ? -28.384 112.629 11.279 1.00 33.79 312 ARG A C 1
ATOM 819 O O . ARG A 1 107 ? -29.262 112.475 10.429 1.00 36.21 312 ARG A O 1
ATOM 827 N N . ALA A 1 108 ? -27.858 113.808 11.580 1.00 29.60 313 ALA A N 1
ATOM 828 C CA . ALA A 1 108 ? -28.338 115.037 10.967 1.00 30.57 313 ALA A CA 1
ATOM 829 C C . ALA A 1 108 ? -27.711 115.242 9.601 1.00 34.78 313 ALA A C 1
ATOM 830 O O . ALA A 1 108 ? -28.076 116.183 8.891 1.00 36.02 313 ALA A O 1
ATOM 832 N N . GLY A 1 109 ? -26.750 114.393 9.239 1.00 33.64 314 GLY A N 1
ATOM 833 C CA . GLY A 1 109 ? -26.058 114.566 7.969 1.00 34.20 314 GLY A CA 1
ATOM 834 C C . GLY A 1 109 ? -25.252 115.851 7.910 1.00 37.65 314 GLY A C 1
ATOM 835 O O . GLY A 1 109 ? -25.172 116.506 6.866 1.00 34.85 314 GLY A O 1
ATOM 836 N N . LYS A 1 110 ? -24.647 116.211 9.038 1.00 30.46 315 LYS A N 1
ATOM 837 C CA . LYS A 1 110 ? -23.895 117.455 9.171 1.00 30.09 315 LYS A CA 1
ATOM 838 C C . LYS A 1 110 ? -22.416 117.184 8.985 1.00 33.32 315 LYS A C 1
ATOM 839 O O . LYS A 1 110 ? -21.912 116.156 9.442 1.00 35.59 315 LYS A O 1
ATOM 845 N N . THR A 1 111 ? -21.700 118.095 8.328 1.00 33.38 316 THR A N 1
ATOM 846 C CA . THR A 1 111 ? -20.245 117.954 8.233 1.00 34.62 316 THR A CA 1
ATOM 847 C C . THR A 1 111 ? -19.507 119.205 8.703 1.00 42.12 316 THR A C 1
ATOM 848 O O . THR A 1 111 ? -20.002 120.323 8.549 1.00 42.28 316 THR A O 1
ATOM 852 N N . PHE A 1 112 ? -18.330 119.005 9.287 1.00 41.69 317 PHE A N 1
ATOM 853 C CA . PHE A 1 112 ? -17.479 120.116 9.701 1.00 45.30 317 PHE A CA 1
ATOM 854 C C . PHE A 1 112 ? -16.112 120.039 9.018 1.00 60.14 317 PHE A C 1
ATOM 855 O O . PHE A 1 112 ? -15.668 118.955 8.630 1.00 62.13 317 PHE A O 1
ATOM 863 N N . PRO A 1 113 ? -15.446 121.195 8.860 1.00 64.36 318 PRO A N 1
ATOM 864 C CA . PRO A 1 113 ? -14.043 121.227 8.427 1.00 69.85 318 PRO A CA 1
ATOM 865 C C . PRO A 1 113 ? -13.150 120.453 9.399 1.00 79.62 318 PRO A C 1
ATOM 866 O O . PRO A 1 113 ? -13.212 120.692 10.607 1.00 84.46 318 PRO A O 1
ATOM 870 N N . SER A 1 114 ? -12.343 119.534 8.874 1.00 83.93 319 SER A N 1
ATOM 871 C CA . SER A 1 114 ? -11.455 118.716 9.698 1.00 85.89 319 SER A CA 1
ATOM 872 C C . SER A 1 114 ? -9.987 118.999 9.395 1.00 85.20 319 SER A C 1
ATOM 873 O O . SER A 1 114 ? -9.454 120.036 9.792 1.00 90.03 319 SER A O 1
ATOM 876 N N . SER A 1 119 ? -7.622 115.979 16.805 1.00 65.09 324 SER A N 1
ATOM 877 C CA . SER A 1 119 ? -7.694 116.192 18.249 1.00 71.46 324 SER A CA 1
ATOM 878 C C . SER A 1 119 ? -9.142 116.179 18.733 1.00 75.30 324 SER A C 1
ATOM 879 O O . SER A 1 119 ? -10.018 116.730 18.070 1.00 69.96 324 SER A O 1
ATOM 882 N N . LEU A 1 120 ? -9.396 115.560 19.885 1.00 75.90 325 LEU A N 1
ATOM 883 C CA . LEU A 1 120 ? -10.756 115.500 20.426 1.00 75.28 325 LEU A CA 1
ATOM 884 C C . LEU A 1 120 ? -11.301 116.899 20.726 1.00 68.24 325 LEU A C 1
ATOM 885 O O . LEU A 1 120 ? -12.378 117.267 20.252 1.00 65.65 325 LEU A O 1
ATOM 890 N N . GLU A 1 121 ? -10.543 117.668 21.505 1.00 63.16 326 GLU A N 1
ATOM 891 C CA . GLU A 1 121 ? -10.926 119.024 21.890 1.00 63.82 326 GLU A CA 1
ATOM 892 C C . GLU A 1 121 ? -11.117 119.957 20.690 1.00 66.66 326 GLU A C 1
ATOM 893 O O . GLU A 1 121 ? -12.052 120.767 20.656 1.00 53.09 326 GLU A O 1
ATOM 899 N N . ASP A 1 122 ? -10.228 119.849 19.709 1.00 59.85 327 ASP A N 1
ATOM 900 C CA . ASP A 1 122 ? -10.360 120.640 18.492 1.00 57.06 327 ASP A CA 1
ATOM 901 C C . ASP A 1 122 ? -11.544 120.165 17.656 1.00 47.06 327 ASP A C 1
ATOM 902 O O . ASP A 1 122 ? -12.236 120.972 17.031 1.00 51.31 327 ASP A O 1
ATOM 907 N N . GLN A 1 123 ? -11.773 118.853 17.640 1.00 48.90 328 GLN A N 1
ATOM 908 C CA . GLN A 1 123 ? -12.924 118.290 16.939 1.00 51.01 328 GLN A CA 1
ATOM 909 C C . GLN A 1 123 ? -14.210 118.702 17.640 1.00 40.54 328 GLN A C 1
ATOM 910 O O . GLN A 1 123 ? -15.228 118.969 16.999 1.00 42.65 328 GLN A O 1
ATOM 916 N N . LEU A 1 124 ? -14.162 118.729 18.964 1.00 42.28 329 LEU A N 1
ATOM 917 C CA . LEU A 1 124 ? -15.359 118.999 19.745 1.00 39.12 329 LEU A CA 1
ATOM 918 C C . LEU A 1 124 ? -15.866 120.429 19.529 1.00 39.98 329 LEU A C 1
ATOM 919 O O . LEU A 1 124 ? -17.078 120.665 19.482 1.00 37.10 329 LEU A O 1
ATOM 924 N N . LYS A 1 125 ? -14.942 121.374 19.378 1.00 37.95 330 LYS A N 1
ATOM 925 C CA . LYS A 1 125 ? -15.321 122.789 19.323 1.00 35.81 330 LYS A CA 1
ATOM 926 C C . LYS A 1 125 ? -16.432 123.117 18.310 1.00 36.92 330 LYS A C 1
ATOM 927 O O . LYS A 1 125 ? -17.464 123.649 18.696 1.00 31.60 330 LYS A O 1
ATOM 933 N N . PRO A 1 126 ? -16.254 122.779 17.021 1.00 34.97 331 PRO A N 1
ATOM 934 C CA . PRO A 1 126 ? -17.364 123.145 16.133 1.00 31.94 331 PRO A CA 1
ATOM 935 C C . PRO A 1 126 ? -18.642 122.328 16.348 1.00 29.15 331 PRO A C 1
ATOM 936 O O . PRO A 1 126 ? -19.731 122.817 16.004 1.00 30.56 331 PRO A O 1
ATOM 940 N N . MET A 1 127 ? -18.515 121.103 16.872 1.00 32.61 332 MET A N 1
ATOM 941 C CA . MET A 1 127 ? -19.680 120.276 17.164 1.00 31.15 332 MET A CA 1
ATOM 942 C C . MET A 1 127 ? -20.478 120.915 18.302 1.00 26.61 332 MET A C 1
ATOM 943 O O . MET A 1 127 ? -21.716 120.937 18.273 1.00 28.41 332 MET A O 1
ATOM 948 N N . LEU A 1 128 ? -19.757 121.421 19.299 1.00 26.95 333 LEU A N 1
ATOM 949 C CA . LEU A 1 128 ? -20.387 122.048 20.462 1.00 28.60 333 LEU A CA 1
ATOM 950 C C . LEU A 1 128 ? -21.059 123.366 20.049 1.00 29.22 333 LEU A C 1
ATOM 951 O O . LEU A 1 128 ? -22.186 123.656 20.465 1.00 28.75 333 LEU A O 1
ATOM 956 N N . GLU A 1 129 ? -20.387 124.146 19.206 1.00 28.32 334 GLU A N 1
ATOM 957 C CA . GLU A 1 129 ? -20.995 125.370 18.669 1.00 26.67 334 GLU A CA 1
ATOM 958 C C . GLU A 1 129 ? -22.268 125.071 17.889 1.00 30.44 334 GLU A C 1
ATOM 959 O O . GLU A 1 129 ? -23.285 125.760 18.029 1.00 28.94 334 GLU A O 1
ATOM 965 N N . TRP A 1 130 ? -22.225 124.028 17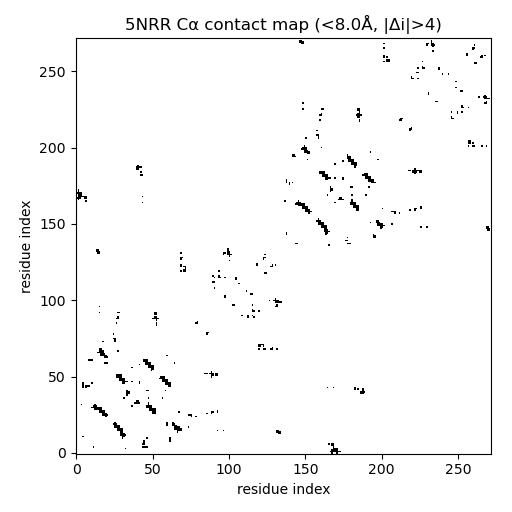.068 1.00 29.26 335 TRP A N 1
ATOM 966 C CA . TRP A 1 130 ? -23.404 123.605 16.331 1.00 26.83 335 TRP A CA 1
ATOM 967 C C . TRP A 1 130 ? -24.558 123.217 17.246 1.00 25.09 335 TRP A C 1
ATOM 968 O O . TRP A 1 130 ? -25.700 123.667 17.049 1.00 27.54 335 TRP A O 1
ATOM 979 N N . ALA A 1 131 ? -24.271 122.376 18.241 1.00 27.17 336 ALA A N 1
ATOM 980 C CA . ALA A 1 131 ? -25.308 121.926 19.154 1.00 26.73 336 ALA A CA 1
ATOM 981 C C . ALA A 1 131 ? -25.887 123.112 19.931 1.00 26.29 336 ALA A C 1
ATOM 982 O O . ALA A 1 131 ? -27.111 123.266 20.047 1.00 25.79 336 ALA A O 1
ATOM 984 N N . HIS A 1 132 ? -24.999 123.940 20.460 1.00 27.19 337 HIS A N 1
ATOM 985 C CA . HIS A 1 132 ? -25.454 125.030 21.324 1.00 28.36 337 HIS A CA 1
ATOM 986 C C . HIS A 1 132 ? -26.284 126.028 20.523 1.00 28.86 337 HIS A C 1
ATOM 987 O O . HIS A 1 132 ? -27.183 126.673 21.064 1.00 30.27 337 HIS A O 1
ATOM 994 N N . GLY A 1 133 ? -25.987 126.140 19.231 1.00 28.30 338 GLY A N 1
ATOM 995 C CA . GLY A 1 133 ? -26.709 127.050 18.348 1.00 30.92 338 GLY A CA 1
ATOM 996 C C . GLY A 1 133 ? -28.036 126.537 17.805 1.00 39.34 338 GLY A C 1
ATOM 997 O O . GLY A 1 133 ? -28.721 127.247 17.047 1.00 34.20 338 GLY A O 1
ATOM 998 N N . GLY A 1 134 ? -28.409 125.307 18.163 1.00 28.49 339 GLY A N 1
ATOM 999 C CA . GLY A 1 134 ? -29.699 124.768 17.761 1.00 29.80 339 GLY A CA 1
ATOM 1000 C C . GLY A 1 134 ? -29.649 123.791 16.598 1.00 33.80 339 GLY A C 1
ATOM 1001 O O . GLY A 1 134 ? -30.666 123.548 15.943 1.00 31.26 339 GLY A O 1
ATOM 1002 N N . PHE A 1 135 ? -28.465 123.239 16.348 1.00 29.35 340 PHE A N 1
ATOM 1003 C CA . PHE A 1 135 ? -28.266 122.175 15.350 1.00 26.92 340 PHE A CA 1
ATOM 1004 C C . PHE A 1 135 ? -28.683 122.589 13.942 1.00 30.74 340 PHE A C 1
ATOM 1005 O O . PHE A 1 135 ? -29.341 121.819 13.239 1.00 31.65 340 PHE A O 1
ATOM 1013 N N . LYS A 1 136 ? -28.308 123.798 13.537 1.00 31.06 341 LYS A N 1
ATOM 1014 C CA . LYS A 1 136 ? -28.649 124.276 12.197 1.00 31.87 341 LYS A CA 1
ATOM 1015 C C . LYS A 1 136 ? -27.765 123.591 11.158 1.00 27.89 341 LYS A C 1
ATOM 1016 O O . LYS A 1 136 ? -26.587 123.325 11.411 1.00 30.66 341 LYS A O 1
ATOM 1022 N N . PRO A 1 137 ? -28.312 123.337 9.947 1.00 33.40 342 PRO A N 1
ATOM 1023 C CA . PRO A 1 137 ? -29.626 123.742 9.435 1.00 33.75 342 PRO A CA 1
ATOM 1024 C C . PRO A 1 137 ? -30.807 122.826 9.739 1.00 37.18 342 PRO A C 1
ATOM 1025 O O . PRO A 1 137 ? -31.945 123.270 9.549 1.00 37.67 342 PRO A O 1
ATOM 1029 N N . THR A 1 138 ? -30.582 121.595 10.203 1.00 32.22 343 THR A N 1
ATOM 1030 C CA . THR A 1 138 ? -31.710 120.683 10.401 1.00 30.40 343 THR A CA 1
ATOM 1031 C C . THR A 1 138 ? -32.602 121.050 11.570 1.00 34.71 343 THR A C 1
ATOM 1032 O O . THR A 1 138 ? -33.807 120.782 11.548 1.00 34.86 343 THR A O 1
ATOM 1036 N N . GLY A 1 139 ? -32.013 121.632 12.611 1.00 33.71 344 GLY A N 1
ATOM 1037 C CA . GLY A 1 139 ? -32.728 121.790 13.856 1.00 32.75 344 GLY A CA 1
ATOM 1038 C C . GLY A 1 139 ? -32.805 120.421 14.502 1.00 35.72 344 GLY A C 1
ATOM 1039 O O . GLY A 1 139 ? -32.146 119.492 14.041 1.00 34.08 344 GLY A O 1
ATOM 1040 N N . ILE A 1 140 ? -33.625 120.283 15.540 1.00 34.74 345 ILE A N 1
ATOM 1041 C CA . ILE A 1 140 ? -33.640 119.048 16.330 1.00 30.53 345 ILE A CA 1
ATOM 1042 C C . ILE A 1 140 ? -34.249 117.851 15.589 1.00 37.20 345 ILE A C 1
ATOM 1043 O O . ILE A 1 140 ? -34.022 116.700 15.979 1.00 35.26 345 ILE A O 1
ATOM 1048 N N . GLU A 1 141 ? -35.009 118.117 14.523 1.00 36.63 346 GLU A N 1
ATOM 1049 C CA . GLU A 1 141 ? -35.553 117.049 13.678 1.00 43.89 346 GLU A CA 1
ATOM 1050 C C . GLU A 1 141 ? -34.433 116.158 13.139 1.00 34.76 346 GLU A C 1
ATOM 1051 O O . GLU A 1 141 ? -34.626 114.952 12.919 1.00 41.47 346 GLU A O 1
ATOM 1057 N N . GLY A 1 142 ? -33.255 116.746 12.941 1.00 31.07 347 GLY A N 1
ATOM 1058 C CA . GLY A 1 142 ? -32.126 116.021 12.383 1.00 31.35 347 GLY A CA 1
ATOM 1059 C C . GLY A 1 142 ? -31.561 114.949 13.301 1.00 34.28 347 GLY A C 1
ATOM 1060 O O . GLY A 1 142 ? -30.809 114.084 12.848 1.00 34.13 347 GLY A O 1
ATOM 1061 N N . LEU A 1 143 ? -31.921 114.989 14.582 1.00 33.00 348 LEU A N 1
ATOM 1062 C CA A LEU A 1 143 ? -31.346 114.055 15.553 0.50 31.70 348 LEU A CA 1
ATOM 1063 C CA B LEU A 1 143 ? -31.346 114.055 15.553 0.50 31.70 348 LEU A CA 1
ATOM 1064 C C . LEU A 1 143 ? -32.134 112.754 15.672 1.00 36.95 348 LEU A C 1
ATOM 1065 O O . LEU A 1 143 ? -31.701 111.823 16.357 1.00 35.09 348 LEU A O 1
ATOM 1074 N N . LYS A 1 144 ? -33.292 112.692 15.021 1.00 33.25 349 LYS A N 1
ATOM 1075 C CA . LYS A 1 144 ? -34.146 111.502 15.109 1.00 35.51 349 LYS A CA 1
ATOM 1076 C C . LYS A 1 144 ? -33.463 110.240 14.555 1.00 35.76 349 LYS A C 1
ATOM 1077 O O . LYS A 1 144 ? -32.709 110.306 13.582 1.00 35.20 349 LYS A O 1
ATOM 1083 N N . PRO A 1 145 ? -33.724 109.074 15.177 1.00 34.73 350 PRO A N 1
ATOM 1084 C CA . PRO A 1 145 ? -33.109 107.845 14.649 1.00 42.07 350 PRO A CA 1
ATOM 1085 C C . PRO A 1 145 ? -33.694 107.442 13.289 1.00 48.78 350 PRO A C 1
ATOM 1086 O O . PRO A 1 145 ? -34.816 107.868 13.005 1.00 44.13 350 PRO A O 1
ATOM 1090 N N . ASN A 1 146 ? -32.924 106.692 12.487 1.00 47.96 351 ASN A N 1
ATOM 1091 C CA . ASN A 1 146 ? -33.325 106.085 11.183 1.00 56.00 351 ASN A CA 1
ATOM 1092 C C . ASN A 1 146 ? -32.874 106.790 9.899 1.00 66.85 351 ASN A C 1
ATOM 1093 O O . ASN A 1 146 ? -32.874 106.182 8.820 1.00 64.64 351 ASN A O 1
ATOM 1098 N N . SER B 1 10 ? -61.109 103.740 30.419 1.00 63.44 215 SER B N 1
ATOM 1099 C CA . SER B 1 10 ? -61.877 102.579 29.981 1.00 64.83 215 SER B CA 1
ATOM 1100 C C . SER B 1 10 ? -61.355 101.296 30.632 1.00 55.75 215 SER B C 1
ATOM 1101 O O . SER B 1 10 ? -62.085 100.609 31.347 1.00 55.82 215 SER B O 1
ATOM 1103 N N . GLU B 1 11 ? -60.091 100.977 30.364 1.00 58.99 216 GLU B N 1
ATOM 1104 C CA . GLU B 1 11 ? -59.450 99.791 30.922 1.00 46.61 216 GLU B CA 1
ATOM 1105 C C . GLU B 1 11 ? -59.565 99.812 32.450 1.00 52.14 216 GLU B C 1
ATOM 1106 O O . GLU B 1 11 ? -59.357 100.852 33.084 1.00 56.75 216 GLU B O 1
ATOM 1112 N N . TYR B 1 12 ? -59.942 98.670 33.016 1.00 49.46 217 TYR B N 1
ATOM 1113 C CA . TYR B 1 12 ? -60.092 98.504 34.464 1.00 38.17 217 TYR B CA 1
ATOM 1114 C C . TYR B 1 12 ? -61.258 99.286 35.085 1.00 37.55 217 TYR B C 1
ATOM 1115 O O . TYR B 1 12 ? -61.374 99.360 36.310 1.00 40.60 217 TYR B O 1
ATOM 1124 N N . GLN B 1 13 ? -62.126 99.856 34.256 1.00 52.05 218 GLN B N 1
ATOM 1125 C CA . GLN B 1 13 ? -63.329 100.496 34.780 1.00 51.61 218 GLN B CA 1
ATOM 1126 C C . GLN B 1 13 ? -64.417 99.458 35.050 1.00 53.52 218 GLN B C 1
ATOM 1127 O O . GLN B 1 13 ? -65.432 99.413 34.349 1.00 56.13 218 GLN B O 1
ATOM 1133 N N . ASP B 1 14 ? -64.210 98.629 36.070 1.00 45.56 219 ASP B N 1
ATOM 1134 C CA . ASP B 1 14 ? -65.124 97.527 36.357 1.00 42.78 219 ASP B CA 1
ATOM 1135 C C . ASP B 1 14 ? -65.712 97.611 37.761 1.00 44.04 219 ASP B C 1
ATOM 1136 O O . ASP B 1 14 ? -66.342 96.663 38.230 1.00 45.22 219 ASP B O 1
ATOM 1141 N N . GLY B 1 15 ? -65.491 98.739 38.435 1.00 42.23 220 GLY B N 1
ATOM 1142 C CA . GLY B 1 15 ? -66.014 98.938 39.773 1.00 44.97 220 GLY B CA 1
ATOM 1143 C C . GLY B 1 15 ? -65.180 98.265 40.844 1.00 47.41 220 GLY B C 1
ATOM 1144 O O . GLY B 1 15 ? -65.529 98.305 42.027 1.00 48.68 220 GLY B O 1
ATOM 1145 N N . LYS B 1 16 ? -64.083 97.632 40.436 1.00 42.83 221 LYS B N 1
ATOM 1146 C CA . LYS B 1 16 ? -63.176 97.005 41.392 1.00 38.76 221 LYS B CA 1
ATOM 1147 C C . LYS B 1 16 ? -61.975 97.904 41.665 1.00 40.55 221 LYS B C 1
ATOM 1148 O O . LYS B 1 16 ? -61.781 98.923 41.000 1.00 38.19 221 LYS B O 1
ATOM 1154 N N . GLU B 1 17 ? -61.167 97.506 42.640 1.00 40.84 222 GLU B N 1
ATOM 1155 C CA . GLU B 1 17 ? -60.057 98.323 43.104 1.00 35.93 222 GLU B CA 1
ATOM 1156 C C . GLU B 1 17 ? -58.889 98.339 42.112 1.00 39.25 222 GLU B C 1
ATOM 1157 O O . GLU B 1 17 ? -58.744 97.430 41.294 1.00 37.93 222 GLU B O 1
ATOM 1163 N N . PHE B 1 18 ? -58.079 99.393 42.204 1.00 35.59 223 PHE B N 1
ATOM 1164 C CA . PHE B 1 18 ? -56.773 99.491 41.547 1.00 33.83 223 PHE B CA 1
ATOM 1165 C C . PHE B 1 18 ? -56.810 99.920 40.099 1.00 35.57 223 PHE B C 1
ATOM 1166 O O . PHE B 1 18 ? -57.550 99.369 39.280 1.00 38.31 223 PHE B O 1
ATOM 1174 N N . GLY B 1 19 ? -56.003 100.930 39.802 1.00 31.64 224 GLY B N 1
ATOM 1175 C CA . GLY B 1 19 ? -55.899 101.431 38.449 1.00 31.95 224 GLY B CA 1
ATOM 1176 C C . GLY B 1 19 ? -54.452 101.550 38.024 1.00 33.40 224 GLY B C 1
ATOM 1177 O O . GLY B 1 19 ? -53.529 101.308 38.815 1.00 30.73 224 GLY B O 1
ATOM 1178 N N . ILE B 1 20 ? -54.258 101.918 36.763 1.00 30.29 225 ILE B N 1
ATOM 1179 C CA . ILE B 1 20 ? -52.929 102.033 36.182 1.00 31.58 225 ILE B CA 1
ATOM 1180 C C . ILE B 1 20 ? -52.026 102.937 37.015 1.00 34.29 225 ILE B C 1
ATOM 1181 O O . ILE B 1 20 ? -52.415 104.054 37.389 1.00 34.05 225 ILE B O 1
ATOM 1186 N N . GLY B 1 21 ? -50.835 102.435 37.337 1.00 30.21 226 GLY B N 1
ATOM 1187 C CA . GLY B 1 21 ? -49.872 103.176 38.143 1.00 33.24 226 GLY B CA 1
ATOM 1188 C C . GLY B 1 21 ? -49.887 102.882 39.635 1.00 31.35 226 GLY B C 1
ATOM 1189 O O . GLY B 1 21 ? -48.939 103.247 40.346 1.00 30.67 226 GLY B O 1
ATOM 1190 N N . ASP B 1 22 ? -50.943 102.233 40.132 1.00 30.43 227 ASP B N 1
ATOM 1191 C CA . ASP B 1 22 ? -51.017 101.974 41.570 1.00 28.96 227 ASP B CA 1
ATOM 1192 C C . ASP B 1 22 ? -49.920 101.010 42.012 1.00 27.28 227 ASP B C 1
ATOM 1193 O O . ASP B 1 22 ? -49.644 100.017 41.335 1.00 28.59 227 ASP B O 1
ATOM 1198 N N . LEU B 1 23 ? -49.297 101.302 43.153 1.00 28.91 228 LEU B N 1
ATOM 1199 C CA . LEU B 1 23 ? -48.295 100.417 43.724 1.00 25.76 228 LEU B CA 1
ATOM 1200 C C . LEU B 1 23 ? -48.988 99.403 44.617 1.00 28.47 228 LEU B C 1
ATOM 1201 O O . LEU B 1 23 ? -49.788 99.785 45.481 1.00 31.58 228 LEU B O 1
ATOM 1206 N N . VAL B 1 24 ? -48.680 98.125 44.421 1.00 27.13 229 VAL B N 1
ATOM 1207 C CA . VAL B 1 24 ? -49.422 97.064 45.105 1.00 26.30 229 VAL B CA 1
ATOM 1208 C C . VAL B 1 24 ? -48.512 95.956 45.598 1.00 29.68 229 VAL B C 1
ATOM 1209 O O . VAL B 1 24 ? -47.351 95.850 45.182 1.00 29.87 229 VAL B O 1
ATOM 1213 N N . TRP B 1 25 ? -49.036 95.127 46.499 1.00 27.35 230 TRP B N 1
ATOM 1214 C CA . TRP B 1 25 ? -48.466 93.807 46.716 1.00 24.70 230 TRP B CA 1
ATOM 1215 C C . TRP B 1 25 ? -49.345 92.795 45.978 1.00 28.54 230 TRP B C 1
ATOM 1216 O O . TRP B 1 25 ? -50.579 92.902 46.019 1.00 27.48 230 TRP B O 1
ATOM 1227 N N . GLY B 1 26 ? -48.717 91.805 45.344 1.00 28.00 231 GLY B N 1
ATOM 1228 C CA . GLY B 1 26 ? -49.443 90.778 44.608 1.00 31.83 231 GLY B CA 1
ATOM 1229 C C . GLY B 1 26 ? -48.978 89.405 45.051 1.00 33.52 231 GLY B C 1
ATOM 1230 O O . GLY B 1 26 ? -47.804 89.214 45.389 1.00 31.56 231 GLY B O 1
ATOM 1231 N N . LYS B 1 27 ? -49.892 88.439 45.060 1.00 38.95 232 LYS B N 1
ATOM 1232 C CA . LYS B 1 27 ? -49.594 87.128 45.636 1.00 47.94 232 LYS B CA 1
ATOM 1233 C C . LYS B 1 27 ? -49.770 86.011 44.611 1.00 51.75 232 LYS B C 1
ATOM 1234 O O . LYS B 1 27 ? -50.879 85.775 44.136 1.00 63.05 232 LYS B O 1
ATOM 1240 N N . ILE B 1 28 ? -48.676 85.343 44.254 1.00 57.64 233 ILE B N 1
ATOM 1241 C CA . ILE B 1 28 ? -48.746 84.157 43.398 1.00 64.93 233 ILE B CA 1
ATOM 1242 C C . ILE B 1 28 ? -48.501 82.904 44.244 1.00 70.50 233 ILE B C 1
ATOM 1243 O O . ILE B 1 28 ? -47.685 82.927 45.172 1.00 65.25 233 ILE B O 1
ATOM 1248 N N . LYS B 1 29 ? -49.219 81.824 43.936 1.00 80.25 234 LYS B N 1
ATOM 1249 C CA . LYS B 1 29 ? -49.095 80.581 44.696 1.00 78.61 234 LYS B CA 1
ATOM 1250 C C . LYS B 1 29 ? -47.664 80.055 44.663 1.00 67.63 234 LYS B C 1
ATOM 1251 O O . LYS B 1 29 ? -47.077 79.884 43.593 1.00 69.89 234 LYS B O 1
ATOM 1257 N N . GLY B 1 30 ? -47.107 79.823 45.848 1.00 70.30 235 GLY B N 1
ATOM 1258 C CA . GLY B 1 30 ? -45.730 79.387 45.976 1.00 70.41 235 GLY B CA 1
ATOM 1259 C C . GLY B 1 30 ? -44.788 80.555 46.174 1.00 72.01 235 GLY B C 1
ATOM 1260 O O . GLY B 1 30 ? -43.569 80.379 46.224 1.00 73.30 235 GLY B O 1
ATOM 1261 N N . PHE B 1 31 ? -45.351 81.754 46.289 1.00 69.27 236 PHE B N 1
ATOM 1262 C CA . PHE B 1 31 ? -44.540 82.958 46.433 1.00 63.46 236 PHE B CA 1
ATOM 1263 C C . PHE B 1 31 ? -45.079 83.877 47.519 1.00 56.54 236 PHE B C 1
ATOM 1264 O O . PHE B 1 31 ? -46.290 83.989 47.700 1.00 50.27 236 PHE B O 1
ATOM 1272 N N . SER B 1 32 ? -44.173 84.541 48.233 1.00 53.65 237 SER B N 1
ATOM 1273 C CA . SER B 1 32 ? -44.556 85.599 49.165 1.00 50.15 237 SER B CA 1
ATOM 1274 C C . SER B 1 32 ? -45.385 86.686 48.453 1.00 48.35 237 SER B C 1
ATOM 1275 O O . SER B 1 32 ? -45.501 86.694 47.222 1.00 45.44 237 SER B O 1
ATOM 1278 N N . TRP B 1 33 ? -45.982 87.593 49.217 1.00 38.29 238 TRP B N 1
ATOM 1279 C CA . TRP B 1 33 ? -46.484 88.828 48.623 1.00 32.53 238 TRP B CA 1
ATOM 1280 C C . TRP B 1 33 ? -45.281 89.568 48.050 1.00 33.20 238 TRP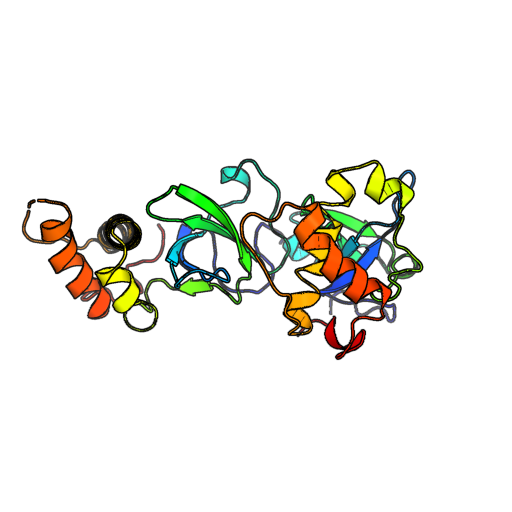 B C 1
ATOM 1281 O O . TRP B 1 33 ? -44.270 89.732 48.732 1.00 33.56 238 TRP B O 1
ATOM 1292 N N A TRP B 1 34 ? -45.418 90.043 46.810 0.46 29.34 239 TRP B N 1
ATOM 1293 N N B TRP B 1 34 ? -45.377 90.007 46.797 0.54 29.28 239 TRP B N 1
ATOM 1294 C CA A TRP B 1 34 ? -44.334 90.699 46.089 0.46 30.82 239 TRP B CA 1
ATOM 1295 C CA B TRP B 1 34 ? -44.277 90.723 46.165 0.54 30.69 239 TRP B CA 1
ATOM 1296 C C A TRP B 1 34 ? -44.788 92.076 45.602 0.46 29.81 239 TRP B C 1
ATOM 1297 C C B TRP B 1 34 ? -44.767 92.061 45.632 0.54 29.79 239 TRP B C 1
ATOM 1298 O O A TRP B 1 34 ? -45.933 92.240 45.177 0.46 28.13 239 TRP B O 1
ATOM 1299 O O B TRP B 1 34 ? -45.915 92.184 45.205 0.54 28.11 239 TRP B O 1
ATOM 1320 N N . PRO B 1 35 ? -43.893 93.076 45.649 1.00 28.83 240 PRO B N 1
ATOM 1321 C CA . PRO B 1 35 ? -44.306 94.412 45.204 1.00 27.10 240 PRO B CA 1
ATOM 1322 C C . PRO B 1 35 ? -44.383 94.519 43.676 1.00 26.63 240 PRO B C 1
ATOM 1323 O O . PRO B 1 35 ? -43.567 93.930 42.950 1.00 30.51 240 PRO B O 1
ATOM 1327 N N . ALA B 1 36 ? -45.365 95.278 43.210 1.00 27.71 241 ALA B N 1
ATOM 1328 C CA . ALA B 1 36 ? -45.615 95.431 41.784 1.00 28.35 241 ALA B CA 1
ATOM 1329 C C . ALA B 1 36 ? -46.287 96.755 41.495 1.00 28.42 241 ALA B C 1
ATOM 1330 O O . ALA B 1 36 ? -46.691 97.465 42.412 1.00 28.11 241 ALA B O 1
ATOM 1332 N N . MET B 1 37 ? -46.402 97.097 40.214 1.00 28.23 242 MET B N 1
ATOM 1333 C CA . MET B 1 37 ? -47.189 98.266 39.809 1.00 24.96 242 MET B CA 1
ATOM 1334 C C . MET B 1 37 ? -48.238 97.823 38.802 1.00 27.16 242 MET B C 1
ATOM 1335 O O . MET B 1 37 ? -47.931 97.040 37.897 1.00 28.08 242 MET B O 1
ATOM 1340 N N . VAL B 1 38 ? -49.473 98.303 38.957 1.00 27.28 243 VAL B N 1
ATOM 1341 C CA . VAL B 1 38 ? -50.521 97.982 37.983 1.00 24.51 243 VAL B CA 1
ATOM 1342 C C . VAL B 1 38 ? -50.192 98.704 36.680 1.00 28.76 243 VAL B C 1
ATOM 1343 O O . VAL B 1 38 ? -49.849 99.897 36.694 1.00 30.30 243 VAL B O 1
ATOM 1347 N N . VAL B 1 39 ? -50.276 97.981 35.565 1.00 27.08 244 VAL B N 1
ATOM 1348 C CA . VAL B 1 39 ? -49.959 98.556 34.256 1.00 26.23 244 VAL B CA 1
ATOM 1349 C C . VAL B 1 39 ? -51.072 98.314 33.257 1.00 28.60 244 VAL B C 1
ATOM 1350 O O . VAL B 1 39 ? -51.953 97.473 33.472 1.00 28.50 244 VAL B O 1
ATOM 1354 N N . SER B 1 40 ? -51.050 99.061 32.156 1.00 28.17 245 SER B N 1
ATOM 1355 C CA . SER B 1 40 ? -51.997 98.800 31.084 1.00 29.16 245 SER B CA 1
ATOM 1356 C C . SER B 1 40 ? -51.567 97.560 30.318 1.00 26.95 245 SER B C 1
ATOM 1357 O O . SER B 1 40 ? -50.375 97.259 30.228 1.00 29.14 245 SER B O 1
ATOM 1360 N N . TRP B 1 41 ? -52.534 96.845 29.752 1.00 32.80 246 TRP B N 1
ATOM 1361 C CA . TRP B 1 41 ? -52.197 95.663 28.973 1.00 31.19 246 TRP B CA 1
ATOM 1362 C C . TRP B 1 41 ? -51.307 96.041 27.795 1.00 28.16 246 TRP B C 1
ATOM 1363 O O . TRP B 1 41 ? -50.521 95.231 27.310 1.00 30.84 246 TRP B O 1
ATOM 1374 N N . LYS B 1 42 ? -51.402 97.292 27.355 1.00 32.91 247 LYS B N 1
ATOM 1375 C CA . LYS B 1 42 ? -50.617 97.715 26.201 1.00 32.89 247 LYS B CA 1
ATOM 1376 C C . LYS B 1 42 ? -49.112 97.791 26.463 1.00 34.59 247 LYS B C 1
ATOM 1377 O O . LYS B 1 42 ? -48.316 97.835 25.525 1.00 36.09 247 LYS B O 1
ATOM 1383 N N . ALA B 1 43 ? -48.718 97.790 27.736 1.00 29.29 248 ALA B N 1
ATOM 1384 C CA . ALA B 1 43 ? -47.305 97.898 28.081 1.00 31.00 248 ALA B CA 1
ATOM 1385 C C . ALA B 1 43 ? -46.659 96.522 28.175 1.00 32.66 248 ALA B C 1
ATOM 1386 O O . ALA B 1 43 ? -45.441 96.413 28.251 1.00 32.09 248 ALA B O 1
ATOM 1388 N N . THR B 1 44 ? -47.483 95.474 28.148 1.00 32.72 249 THR B N 1
ATOM 1389 C CA . THR B 1 44 ? -47.025 94.139 28.541 1.00 30.78 249 THR B CA 1
ATOM 1390 C C . THR B 1 44 ? -46.478 93.273 27.407 1.00 38.81 249 THR B C 1
ATOM 1391 O O . THR B 1 44 ? -45.804 92.275 27.677 1.00 36.59 249 THR B O 1
ATOM 1395 N N . SER B 1 45 ? -46.769 93.645 26.159 1.00 35.28 250 SER B N 1
ATOM 1396 C CA . SER B 1 45 ? -46.487 92.789 24.993 1.00 40.38 250 SER B CA 1
ATOM 1397 C C . SER B 1 45 ? -47.254 91.468 25.068 1.00 40.46 250 SER B C 1
ATOM 1398 O O . SER B 1 45 ? -46.865 90.483 24.433 1.00 41.65 250 SER B O 1
ATOM 1401 N N . LYS B 1 46 ? -48.343 91.446 25.835 1.00 34.84 251 LYS B N 1
ATOM 1402 C CA . LYS B 1 46 ? -49.135 90.222 25.978 1.00 34.10 251 LYS B CA 1
ATOM 1403 C C . LYS B 1 46 ? -50.549 90.356 25.383 1.00 34.93 251 LYS B C 1
ATOM 1404 O O . LYS B 1 46 ? -50.701 90.306 24.156 1.00 39.68 251 LYS B O 1
ATOM 1410 N N . ARG B 1 47 ? -51.564 90.552 26.221 1.00 32.44 252 ARG B N 1
ATOM 1411 C CA . ARG B 1 47 ? -52.962 90.544 25.765 1.00 33.22 252 ARG B CA 1
ATOM 1412 C C . ARG B 1 47 ? -53.821 91.312 26.762 1.00 35.14 252 ARG B C 1
ATOM 1413 O O . ARG B 1 47 ? -53.362 91.610 27.865 1.00 33.93 252 ARG B O 1
ATOM 1421 N N . GLN B 1 48 ? -55.062 91.627 26.396 1.00 29.39 253 GLN B N 1
ATOM 1422 C CA . GLN B 1 48 ? -55.948 92.326 27.329 1.00 29.54 253 GLN B CA 1
ATOM 1423 C C . GLN B 1 48 ? -56.288 91.428 28.499 1.00 30.93 253 GLN B C 1
ATOM 1424 O O . GLN B 1 48 ? -56.432 90.222 28.325 1.00 29.61 253 GLN B O 1
ATOM 1430 N N . ALA B 1 49 ? -56.448 92.023 29.676 1.00 30.79 254 ALA B N 1
ATOM 1431 C CA . ALA B 1 49 ? -56.811 91.253 30.861 1.00 30.59 254 ALA B CA 1
ATOM 1432 C C . ALA B 1 49 ? -58.255 90.752 30.799 1.00 28.43 254 ALA B C 1
ATOM 1433 O O . ALA B 1 49 ? -59.116 91.406 30.204 1.00 28.68 254 ALA B O 1
ATOM 1435 N N . MET B 1 50 ? -58.544 89.624 31.463 1.00 28.92 255 MET B N 1
ATOM 1436 C CA . MET B 1 50 ? -59.931 89.140 31.594 1.00 29.72 255 MET B CA 1
ATOM 1437 C C . MET B 1 50 ? -60.727 89.937 32.633 1.00 32.54 255 MET B C 1
ATOM 1438 O O . MET B 1 50 ? -60.158 90.786 33.334 1.00 30.69 255 MET B O 1
ATOM 1443 N N . SER B 1 51 ? -62.031 89.660 32.744 1.00 29.08 256 SER B N 1
ATOM 1444 C CA . SER B 1 51 ? -62.913 90.397 33.660 1.00 28.44 256 SER B CA 1
ATOM 1445 C C . SER B 1 51 ? -62.368 90.470 35.076 1.00 32.00 256 SER B C 1
ATOM 1446 O O . SER B 1 51 ? -62.034 89.444 35.668 1.00 33.87 256 SER B O 1
ATOM 1449 N N . GLY B 1 52 ? -62.305 91.681 35.617 1.00 33.09 257 GLY B N 1
ATOM 1450 C CA . GLY B 1 52 ? -61.932 91.852 37.010 1.00 34.22 257 GLY B CA 1
ATOM 1451 C C . GLY B 1 52 ? -60.467 91.614 37.321 1.00 35.62 257 GLY B C 1
ATOM 1452 O O . GLY B 1 52 ? -60.084 91.633 38.505 1.00 33.02 257 GLY B O 1
ATOM 1453 N N . MET B 1 53 ? -59.655 91.394 36.286 1.00 31.15 258 MET B N 1
ATOM 1454 C CA . MET B 1 53 ? -58.216 91.161 36.453 1.00 29.73 258 MET B CA 1
ATOM 1455 C C . MET B 1 53 ? -57.411 92.439 36.171 1.00 29.13 258 MET B C 1
ATOM 1456 O O . MET B 1 53 ? -57.921 93.388 35.568 1.00 28.94 258 MET B O 1
ATOM 1461 N N . ARG B 1 54 ? -56.156 92.452 36.618 1.00 30.68 259 ARG B N 1
ATOM 1462 C CA . ARG B 1 54 ? -55.255 93.577 36.364 1.00 28.12 259 ARG B CA 1
ATOM 1463 C C . ARG B 1 54 ? -53.941 93.012 35.872 1.00 29.80 259 ARG B C 1
ATOM 1464 O O . ARG B 1 54 ? -53.497 91.959 36.338 1.00 30.99 259 ARG B O 1
ATOM 1472 N N . TRP B 1 55 ? -53.286 93.701 34.937 1.00 27.16 260 TRP B N 1
ATOM 1473 C CA . TRP B 1 55 ? -51.897 93.384 34.673 1.00 26.55 260 TRP B CA 1
ATOM 1474 C C . TRP B 1 55 ? -51.036 94.110 35.702 1.00 28.46 260 TRP B C 1
ATOM 1475 O O . TRP B 1 55 ? -51.244 95.306 35.978 1.00 29.00 260 TRP B O 1
ATOM 1486 N N . VAL B 1 56 ? -50.092 93.381 36.292 1.00 27.82 261 VAL B N 1
ATOM 1487 C CA . VAL B 1 56 ? -49.102 93.993 37.177 1.00 26.10 261 VAL B CA 1
ATOM 1488 C C . VAL B 1 56 ? -47.702 93.706 36.660 1.00 27.37 261 VAL B C 1
ATOM 1489 O O . VAL B 1 56 ? -47.463 92.710 35.955 1.00 30.93 261 VAL B O 1
ATOM 1493 N N . GLN B 1 57 ? -46.767 94.587 36.994 1.00 26.29 262 GLN B N 1
ATOM 1494 C CA . GLN B 1 57 ? -45.374 94.373 36.627 1.00 25.40 262 GLN B CA 1
ATOM 1495 C C . GLN B 1 57 ? -44.576 94.315 37.928 1.00 29.84 262 GLN B C 1
ATOM 1496 O O . GLN B 1 57 ? -44.656 95.228 38.754 1.00 29.23 262 GLN B O 1
ATOM 1502 N N . TRP B 1 58 ? -43.809 93.245 38.108 1.00 25.50 263 TRP B N 1
ATOM 1503 C CA . TRP B 1 58 ? -43.135 93.009 39.382 1.00 29.52 263 TRP B CA 1
ATOM 1504 C C . TRP B 1 58 ? -41.876 93.849 39.481 1.00 32.55 263 TRP B C 1
ATOM 1505 O O . TRP B 1 58 ? -41.060 93.848 38.564 1.00 32.03 263 TRP B O 1
ATOM 1516 N N . PHE B 1 59 ? -41.706 94.559 40.594 1.00 27.50 264 PHE B N 1
ATOM 1517 C CA . PHE B 1 59 ? -40.444 95.256 40.824 1.00 28.27 264 PHE B CA 1
ATOM 1518 C C . PHE B 1 59 ? -39.310 94.245 40.968 1.00 31.77 264 PHE B C 1
ATOM 1519 O O . PHE B 1 59 ? -39.529 93.120 41.414 1.00 32.62 264 PHE B O 1
ATOM 1527 N N . GLY B 1 60 ? -38.101 94.618 40.558 1.00 33.08 265 GLY B N 1
ATOM 1528 C CA . GLY B 1 60 ? -36.978 93.709 40.712 1.00 33.59 265 GLY B CA 1
ATOM 1529 C C . GLY B 1 60 ? -36.660 92.919 39.450 1.00 37.09 265 GLY B C 1
ATOM 1530 O O . GLY B 1 60 ? -35.511 92.908 39.004 1.00 37.49 265 GLY B O 1
ATOM 1531 N N . ASP B 1 61 ? -37.655 92.249 38.873 1.00 35.25 266 ASP B N 1
ATOM 1532 C CA . ASP B 1 61 ? -37.406 91.526 37.624 1.00 36.57 266 ASP B CA 1
ATOM 1533 C C . ASP B 1 61 ? -38.176 92.055 36.419 1.00 33.09 266 ASP B C 1
ATOM 1534 O O . ASP B 1 61 ? -37.912 91.641 35.283 1.00 36.81 266 ASP B O 1
ATOM 1539 N N . GLY B 1 62 ? -39.126 92.961 36.658 1.00 33.04 267 GLY B N 1
ATOM 1540 C CA . GLY B 1 62 ? -39.819 93.645 35.569 1.00 30.77 267 GLY B CA 1
ATOM 1541 C C . GLY B 1 62 ? -40.775 92.809 34.731 1.00 34.20 267 GLY B C 1
ATOM 1542 O O . GLY B 1 62 ? -41.229 93.239 33.657 1.00 31.73 267 GLY B O 1
ATOM 1543 N N . LYS B 1 63 ? -41.095 91.610 35.214 1.00 30.56 268 LYS B N 1
ATOM 1544 C CA . LYS B 1 63 ? -41.982 90.712 34.473 1.00 28.68 268 LYS B CA 1
ATOM 1545 C C . LYS B 1 63 ? -43.449 91.070 34.673 1.00 32.93 268 LYS B C 1
ATOM 1546 O O . LYS B 1 63 ? -43.793 91.751 35.643 1.00 28.39 268 LYS B O 1
ATOM 1552 N N . PHE B 1 64 ? -44.301 90.631 33.743 1.00 30.29 269 PHE B N 1
ATOM 1553 C CA . PHE B 1 64 ? -45.726 90.941 33.787 1.00 29.96 269 PHE B CA 1
ATOM 1554 C C . PHE B 1 64 ? -46.585 89.727 34.141 1.00 34.30 269 PHE B C 1
ATOM 1555 O O . PHE B 1 64 ? -46.365 88.627 33.611 1.00 36.01 269 PHE B O 1
ATOM 1563 N N . SER B 1 65 ? -47.580 89.940 35.005 1.00 29.70 270 SER B N 1
ATOM 1564 C CA . SER B 1 65 ? -48.540 88.895 35.366 1.00 29.92 270 SER B CA 1
ATOM 1565 C C . SER B 1 65 ? -49.961 89.418 35.436 1.00 28.65 270 SER B C 1
ATOM 1566 O O . SER B 1 65 ? -50.194 90.574 35.807 1.00 29.73 270 SER B O 1
ATOM 1569 N N . GLU B 1 66 ? -50.924 88.563 35.081 1.00 27.09 271 GLU B N 1
ATOM 1570 C CA . GLU B 1 66 ? -52.338 88.900 35.256 1.00 26.89 271 GLU B CA 1
ATOM 1571 C C . GLU B 1 66 ? -52.889 88.407 36.605 1.00 32.20 271 GLU B C 1
ATOM 1572 O O . GLU B 1 66 ? -52.878 87.200 36.867 1.00 34.48 271 GLU B O 1
ATOM 1578 N N . VAL B 1 67 ? -53.395 89.325 37.436 1.00 29.34 272 VAL B N 1
ATOM 1579 C CA . VAL B 1 67 ? -53.841 89.003 38.797 1.00 27.98 272 VAL B CA 1
ATOM 1580 C C . VAL B 1 67 ? -55.226 89.603 39.100 1.00 31.82 272 VAL B C 1
ATOM 1581 O O . VAL B 1 67 ? -55.545 90.693 38.629 1.00 31.80 272 VAL B O 1
ATOM 1585 N N A SER B 1 68 ? -56.046 88.898 39.881 0.37 29.90 273 SER B N 1
ATOM 1586 N N B SER B 1 68 ? -56.047 88.901 39.888 0.63 29.85 273 SER B N 1
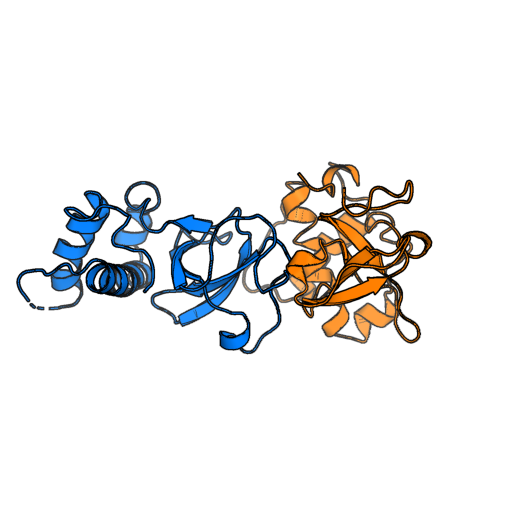ATOM 1587 C CA A SER B 1 68 ? -57.356 89.419 40.270 0.37 31.11 273 SER B CA 1
ATOM 1588 C CA B SER B 1 68 ? -57.362 89.428 40.255 0.63 31.07 273 SER B CA 1
ATOM 1589 C C A SER B 1 68 ? -57.240 90.750 41.015 0.37 31.34 273 SER B C 1
ATOM 1590 C C B SER B 1 68 ? -57.272 90.735 41.039 0.63 31.31 273 SER B C 1
ATOM 1591 O O A SER B 1 68 ? -56.389 90.897 41.888 0.37 34.06 273 SER B O 1
ATOM 1592 O O B SER B 1 68 ? -56.483 90.847 41.973 0.63 34.06 273 SER B O 1
ATOM 1597 N N . ALA B 1 69 ? -58.093 91.714 40.672 1.00 28.78 274 ALA B N 1
ATOM 1598 C CA . ALA B 1 69 ? -58.137 92.978 41.408 1.00 29.35 274 ALA B CA 1
ATOM 1599 C C . ALA B 1 69 ? -58.494 92.699 42.865 1.00 37.52 274 ALA B C 1
ATOM 1600 O O . ALA B 1 69 ? -57.997 93.365 43.782 1.00 35.76 274 ALA B O 1
ATOM 1602 N N . ASP B 1 70 ? -59.336 91.689 43.074 1.00 35.39 275 ASP B N 1
ATOM 1603 C CA . ASP B 1 70 ? -59.769 91.316 44.416 1.00 36.99 275 ASP B CA 1
ATOM 1604 C C . ASP B 1 70 ? -58.671 90.625 45.230 1.00 39.58 275 ASP B C 1
ATOM 1605 O O . ASP B 1 70 ? -58.848 90.383 46.430 1.00 44.09 275 ASP B O 1
ATOM 1610 N N . LYS B 1 71 ? -57.546 90.309 44.593 1.00 37.62 276 LYS B N 1
ATOM 1611 C CA . LYS B 1 71 ? -56.424 89.672 45.282 1.00 35.00 276 LYS B CA 1
ATOM 1612 C C . LYS B 1 71 ? -55.196 90.580 45.477 1.00 45.25 276 LYS B C 1
ATOM 1613 O O . LYS B 1 71 ? -54.165 90.130 45.971 1.00 51.63 276 LYS B O 1
ATOM 1619 N N . LEU B 1 72 ? -55.297 91.845 45.079 1.00 32.40 277 LEU B N 1
ATOM 1620 C CA . LEU B 1 72 ? -54.187 92.779 45.272 1.00 30.70 277 LEU B CA 1
ATOM 1621 C C . LEU B 1 72 ? -54.410 93.576 46.543 1.00 30.10 277 LEU B C 1
ATOM 1622 O O . LEU B 1 72 ? -55.555 93.790 46.951 1.00 30.45 277 LEU B O 1
ATOM 1627 N N . VAL B 1 73 ? -53.323 94.040 47.168 1.00 28.04 278 VAL B N 1
ATOM 1628 C CA . VAL B 1 73 ? -53.455 94.974 48.285 1.00 27.61 278 VAL B CA 1
ATOM 1629 C C . VAL B 1 73 ? -52.566 96.177 47.987 1.00 30.03 278 VAL B C 1
ATOM 1630 O O . VAL B 1 73 ? -51.582 96.062 47.246 1.00 28.69 278 VAL B O 1
ATOM 1634 N N . ALA B 1 74 ? -52.920 97.331 48.542 1.00 29.91 279 ALA B N 1
ATOM 1635 C CA . ALA B 1 74 ? -52.122 98.532 48.323 1.00 32.87 279 ALA B CA 1
ATOM 1636 C C . ALA B 1 74 ? -50.749 98.343 48.958 1.00 30.23 279 ALA B C 1
ATOM 1637 O O . ALA B 1 74 ? -50.634 97.748 50.029 1.00 31.26 279 ALA B O 1
ATOM 1639 N N . LEU B 1 75 ? -49.710 98.859 48.303 1.00 29.71 280 LEU B N 1
ATOM 1640 C CA . LEU B 1 75 ? -48.362 98.791 48.857 1.00 26.44 280 LEU B CA 1
ATOM 1641 C C . LEU B 1 75 ? -48.335 99.447 50.232 1.00 28.14 280 LEU B C 1
ATOM 1642 O O . LEU B 1 75 ? -47.585 99.011 51.113 1.00 30.03 280 LEU B O 1
ATOM 1647 N N . GLY B 1 76 ? -49.168 100.471 50.414 1.00 30.51 281 GLY B N 1
ATOM 1648 C CA . GLY B 1 76 ? -49.266 101.184 51.684 1.00 31.24 281 GLY B CA 1
ATOM 1649 C C . GLY B 1 76 ? -49.603 100.352 52.910 1.00 38.87 281 GLY B C 1
ATOM 1650 O O . GLY B 1 76 ? -49.380 100.804 54.047 1.00 36.51 281 GLY B O 1
ATOM 1651 N N . LEU B 1 77 ? -50.163 99.158 52.706 1.00 29.56 282 LEU B N 1
ATOM 1652 C CA . LEU B 1 77 ? -50.284 98.201 53.803 1.00 27.90 282 LEU B CA 1
ATOM 1653 C C . LEU B 1 77 ? -48.960 97.463 53.890 1.00 32.20 282 LEU B C 1
ATOM 1654 O O . LEU B 1 77 ? -48.856 96.280 53.551 1.00 31.96 282 LEU B O 1
ATOM 1659 N N . PHE B 1 78 ? -47.936 98.177 54.351 1.00 32.84 283 PHE B N 1
ATOM 1660 C CA . PHE B 1 78 ? -46.569 97.729 54.137 1.00 31.62 283 PHE B CA 1
ATOM 1661 C C . PHE B 1 78 ? -46.110 96.695 55.146 1.00 28.64 283 PHE B C 1
ATOM 1662 O O . PHE B 1 78 ? -45.724 95.585 54.777 1.00 28.96 283 PHE B O 1
ATOM 1670 N N . SER B 1 79 ? -46.134 97.057 56.434 1.00 33.32 284 SER B N 1
ATOM 1671 C CA . SER B 1 79 ? -45.670 96.135 57.458 1.00 31.73 284 SER B CA 1
ATOM 1672 C C . SER B 1 79 ? -46.495 94.859 57.478 1.00 33.00 284 SER B C 1
ATOM 1673 O O . SER B 1 79 ? -45.990 93.790 57.831 1.00 32.05 284 SER B O 1
ATOM 1676 N N . GLN B 1 80 ? -47.763 94.973 57.079 1.00 34.65 285 GLN B N 1
ATOM 1677 C CA . GLN B 1 80 ? -48.645 93.815 57.065 1.00 34.66 285 GLN B CA 1
ATOM 1678 C C . GLN B 1 80 ? -48.208 92.789 56.039 1.00 32.93 285 GLN B C 1
ATOM 1679 O O . GLN B 1 80 ? -48.377 91.593 56.247 1.00 30.67 285 GLN B O 1
ATOM 1685 N N . HIS B 1 81 ? -47.645 93.244 54.917 1.00 29.19 286 HIS B N 1
ATOM 1686 C CA . HIS B 1 81 ? -47.346 92.299 53.846 1.00 29.07 286 HIS B CA 1
ATOM 1687 C C . HIS B 1 81 ? -45.869 92.039 53.585 1.00 29.39 286 HIS B C 1
ATOM 1688 O O . HIS B 1 81 ? -45.511 91.050 52.944 1.00 31.60 286 HIS B O 1
ATOM 1695 N N . PHE B 1 82 ? -45.024 92.920 54.101 1.00 28.75 287 PHE B N 1
ATOM 1696 C CA . PHE B 1 82 ? -43.580 92.718 54.049 1.00 33.67 287 PHE B CA 1
ATOM 1697 C C . PHE B 1 82 ? -43.237 91.398 54.724 1.00 35.84 287 PHE B C 1
ATOM 1698 O O . PHE B 1 82 ? -43.840 91.033 55.742 1.00 37.63 287 PHE B O 1
ATOM 1706 N N . ASN B 1 83 ? -42.291 90.663 54.151 1.00 29.08 288 ASN B N 1
ATOM 1707 C CA . ASN B 1 83 ? -41.908 89.370 54.708 1.00 30.88 288 ASN B CA 1
ATOM 1708 C C . ASN B 1 83 ? -40.433 89.370 55.073 1.00 36.09 288 ASN B C 1
ATOM 1709 O O . ASN B 1 83 ? -39.576 89.223 54.203 1.00 34.53 288 ASN B O 1
ATOM 1714 N N . LEU B 1 84 ? -40.133 89.522 56.364 1.00 33.33 289 LEU B N 1
ATOM 1715 C CA . LEU B 1 84 ? -38.746 89.652 56.797 1.00 32.48 289 LEU B CA 1
ATOM 1716 C C . LEU B 1 84 ? -37.946 88.391 56.489 1.00 31.60 289 LEU B C 1
ATOM 1717 O O . LEU B 1 84 ? -36.763 88.462 56.121 1.00 36.83 289 LEU B O 1
ATOM 1722 N N . ALA B 1 85 ? -38.581 87.232 56.635 1.00 31.72 290 ALA B N 1
ATOM 1723 C CA . ALA B 1 85 ? -37.898 85.971 56.371 1.00 33.34 290 ALA B CA 1
ATOM 1724 C C . ALA B 1 85 ? -37.449 85.895 54.912 1.00 40.29 290 ALA B C 1
ATOM 1725 O O . ALA B 1 85 ? -36.319 85.490 54.616 1.00 38.68 290 ALA B O 1
ATOM 1727 N N . THR B 1 86 ? -38.338 86.281 54.000 1.00 36.77 291 THR B N 1
ATOM 1728 C CA . THR B 1 86 ? -37.995 86.255 52.577 1.00 31.24 291 THR B CA 1
ATOM 1729 C C . THR B 1 86 ? -36.936 87.301 52.280 1.00 35.98 291 THR B C 1
ATOM 1730 O O . THR B 1 86 ? -36.000 87.049 51.512 1.00 38.23 291 THR B O 1
ATOM 1734 N N . PHE B 1 87 ? -37.082 88.471 52.896 1.00 33.47 292 PHE B N 1
ATOM 1735 C CA . PHE B 1 87 ? -36.123 89.556 52.725 1.00 33.95 292 PHE B CA 1
ATOM 1736 C C . PHE B 1 87 ? -34.715 89.097 53.092 1.00 36.73 292 PHE B C 1
ATOM 1737 O O . PHE B 1 87 ? -33.763 89.339 52.354 1.00 36.81 292 PHE B O 1
ATOM 1745 N N . ASN B 1 88 ? -34.566 88.446 54.241 1.00 38.32 293 ASN B N 1
ATOM 1746 C CA . ASN B 1 88 ? -33.232 88.017 54.649 1.00 33.19 293 ASN B CA 1
ATOM 1747 C C . ASN B 1 88 ? -32.701 86.854 53.833 1.00 39.99 293 ASN B C 1
ATOM 1748 O O . ASN B 1 88 ? -31.489 86.681 53.713 1.00 42.90 293 ASN B O 1
ATOM 1753 N N . LYS B 1 89 ? -33.610 86.075 53.255 1.00 38.89 294 LYS B N 1
ATOM 1754 C CA . LYS B 1 89 ? -33.233 84.874 52.521 1.00 37.71 294 LYS B CA 1
ATOM 1755 C C . LYS B 1 89 ? -32.921 85.119 51.037 1.00 44.84 294 LYS B C 1
ATOM 1756 O O . LYS B 1 89 ? -32.047 84.454 50.477 1.00 44.61 294 LYS B O 1
ATOM 1762 N N . LEU B 1 90 ? -33.618 86.065 50.403 1.00 36.93 295 LEU B N 1
ATOM 1763 C CA . LEU B 1 90 ? -33.507 86.231 48.936 1.00 38.39 295 LEU B CA 1
ATOM 1764 C C . LEU B 1 90 ? -33.036 87.614 48.486 1.00 41.94 295 LEU B C 1
ATOM 1765 O O . LEU B 1 90 ? -33.733 88.612 48.698 1.00 37.91 295 LEU B O 1
ATOM 1770 N N . VAL B 1 91 ? -31.875 87.683 47.831 1.00 38.39 296 VAL B N 1
ATOM 1771 C CA . VAL B 1 91 ? -31.397 88.969 47.327 1.00 38.38 296 VAL B CA 1
ATOM 1772 C C . VAL B 1 91 ? -32.406 89.543 46.327 1.00 34.92 296 VAL B C 1
ATOM 1773 O O . VAL B 1 91 ? -32.559 90.764 46.221 1.00 38.75 296 VAL B O 1
ATOM 1777 N N . SER B 1 92 ? -33.107 88.655 45.619 1.00 36.62 297 SER B N 1
ATOM 1778 C CA . SER B 1 92 ? -34.089 89.081 44.618 1.00 33.17 297 SER B CA 1
ATOM 1779 C C . SER B 1 92 ? -35.241 89.845 45.269 1.00 36.28 297 SER B C 1
ATOM 1780 O O . SER B 1 92 ? -35.801 90.756 44.665 1.00 37.11 297 SER B O 1
ATOM 1783 N N . TYR B 1 93 ? -35.581 89.481 46.506 1.00 34.55 298 TYR B N 1
ATOM 1784 C CA . TYR B 1 93 ? -36.632 90.187 47.242 1.00 32.68 298 TYR B CA 1
ATOM 1785 C C . TYR B 1 93 ? -36.118 91.529 47.749 1.00 31.29 298 TYR B C 1
ATOM 1786 O O . TYR B 1 93 ? -36.847 92.520 47.729 1.00 31.22 298 TYR B O 1
ATOM 1795 N N . ARG B 1 94 ? -34.858 91.582 48.186 1.00 34.14 299 ARG B N 1
ATOM 1796 C CA . ARG B 1 94 ? -34.279 92.861 48.615 1.00 30.20 299 ARG B CA 1
ATOM 1797 C C . ARG B 1 94 ? -34.185 93.842 47.445 1.00 34.31 299 ARG B C 1
ATOM 1798 O O . ARG B 1 94 ? -34.440 95.050 47.586 1.00 34.44 299 ARG B O 1
ATOM 1806 N N A LYS B 1 95 ? -33.818 93.306 46.289 0.46 37.63 300 LYS B N 1
ATOM 1807 N N B LYS B 1 95 ? -33.813 93.334 46.275 0.54 37.65 300 LYS B N 1
ATOM 1808 C CA A LYS B 1 95 ? -33.759 94.081 45.064 0.46 34.13 300 LYS B CA 1
ATOM 1809 C CA B LYS B 1 95 ? -33.770 94.189 45.095 0.54 34.06 300 LYS B CA 1
ATOM 1810 C C A LYS B 1 95 ? -35.139 94.627 44.710 0.46 33.19 300 LYS B C 1
ATOM 1811 C C B LYS B 1 95 ? -35.166 94.661 44.715 0.54 33.17 300 LYS B C 1
ATOM 1812 O O A LYS B 1 95 ? -35.290 95.801 44.374 0.46 34.41 300 LYS B O 1
ATOM 1813 O O B LYS B 1 95 ? -35.356 95.824 44.363 0.54 34.40 300 LYS B O 1
ATOM 1824 N N . ALA B 1 96 ? -36.146 93.765 44.804 1.00 32.25 301 ALA B N 1
ATOM 1825 C CA . ALA B 1 96 ? -37.522 94.155 44.518 1.00 32.58 301 ALA B CA 1
ATOM 1826 C C . ALA B 1 96 ? -37.956 95.277 45.451 1.00 33.43 301 ALA B C 1
ATOM 1827 O O . ALA B 1 96 ? -38.556 96.273 45.019 1.00 35.86 301 ALA B O 1
ATOM 1829 N N . MET B 1 97 ? -37.637 95.123 46.734 1.00 34.09 302 MET B N 1
ATOM 1830 C CA . MET B 1 97 ? -38.023 96.129 47.710 1.00 31.41 302 MET B CA 1
ATOM 1831 C C . MET B 1 97 ? -37.342 97.460 47.422 1.00 32.37 302 MET B C 1
ATOM 1832 O O . MET B 1 97 ? -37.951 98.518 47.566 1.00 31.56 302 MET B O 1
ATOM 1837 N N . TYR B 1 98 ? -36.088 97.417 46.976 1.00 33.52 303 TYR B N 1
ATOM 1838 C CA . TYR B 1 98 ? -35.401 98.660 46.657 1.00 36.20 303 TYR B CA 1
ATOM 1839 C C . TYR B 1 98 ? -36.110 99.409 45.537 1.00 31.55 303 TYR B C 1
ATOM 1840 O O . TYR B 1 98 ? -36.399 100.595 45.658 1.00 32.35 303 TYR B O 1
ATOM 1849 N N . HIS B 1 99 ? -36.391 98.719 44.435 1.00 34.10 304 HIS B N 1
ATOM 1850 C CA . HIS B 1 99 ? -36.992 99.402 43.308 1.00 35.10 304 HIS B CA 1
ATOM 1851 C C . HIS B 1 99 ? -38.410 99.890 43.609 1.00 32.46 304 HIS B C 1
ATOM 1852 O O . HIS B 1 99 ? -38.800 100.972 43.157 1.00 32.39 304 HIS B O 1
ATOM 1859 N N . ALA B 1 100 ? -39.164 99.108 44.383 1.00 31.79 305 ALA B N 1
ATOM 1860 C CA . ALA B 1 100 ? -40.522 99.499 44.747 1.00 30.74 305 ALA B CA 1
ATOM 1861 C C . ALA B 1 100 ? -40.500 100.747 45.617 1.00 29.46 305 ALA B C 1
ATOM 1862 O O . ALA B 1 100 ? -41.260 101.699 45.400 1.00 31.67 305 ALA B O 1
ATOM 1864 N N . LEU B 1 101 ? -39.616 100.745 46.606 1.00 32.66 306 LEU B N 1
ATOM 1865 C CA . LEU B 1 101 ? -39.567 101.862 47.544 1.00 31.01 306 LEU B CA 1
ATOM 1866 C C . LEU B 1 101 ? -38.934 103.113 46.931 1.00 33.72 306 LEU B C 1
ATOM 1867 O O . LEU B 1 101 ? -39.254 104.242 47.330 1.00 35.76 306 LEU B O 1
ATOM 1872 N N . GLU B 1 102 ? -38.056 102.916 45.949 1.00 35.81 307 GLU B N 1
ATOM 1873 C CA . GLU B 1 102 ? -37.503 104.046 45.208 1.00 35.66 307 GLU B CA 1
ATOM 1874 C C . GLU B 1 102 ? -38.606 104.745 44.411 1.00 39.03 307 GLU B C 1
ATOM 1875 O O . GLU B 1 102 ? -38.658 105.972 44.353 1.00 35.04 307 GLU B O 1
ATOM 1881 N N A LYS B 1 103 ? -39.497 103.966 43.804 0.67 35.88 308 LYS B N 1
ATOM 1882 N N B LYS B 1 103 ? -39.494 103.960 43.810 0.33 35.90 308 LYS B N 1
ATOM 1883 C CA A LYS B 1 103 ? -40.630 104.543 43.089 0.67 35.48 308 LYS B CA 1
ATOM 1884 C CA B LYS B 1 103 ? -40.635 104.521 43.095 0.33 35.53 308 LYS B CA 1
ATOM 1885 C C A LYS B 1 103 ? -41.551 105.277 44.066 0.67 34.07 308 LYS B C 1
ATOM 1886 C C B LYS B 1 103 ? -41.558 105.263 44.057 0.33 34.18 308 LYS B C 1
ATOM 1887 O O A LYS B 1 103 ? -42.033 106.377 43.787 0.67 36.58 308 LYS B O 1
ATOM 1888 O O B LYS B 1 103 ? -42.058 106.347 43.753 0.33 36.63 308 LYS B O 1
ATOM 1899 N N . ALA B 1 104 ? -41.780 104.667 45.223 1.00 33.28 309 ALA B N 1
ATOM 1900 C CA . ALA B 1 104 ? -42.607 105.284 46.254 1.00 32.10 309 ALA B CA 1
ATOM 1901 C C . ALA B 1 104 ? -41.995 106.609 46.711 1.00 36.22 309 ALA B C 1
ATOM 1902 O O . ALA B 1 104 ? -42.698 107.619 46.862 1.00 37.72 309 ALA B O 1
ATOM 1904 N N . ARG B 1 105 ? -40.682 106.589 46.932 1.00 37.86 310 ARG B N 1
ATOM 1905 C CA . ARG B 1 105 ? -39.959 107.772 47.401 1.00 38.10 310 ARG B CA 1
ATOM 1906 C C . ARG B 1 105 ? -40.098 108.926 46.419 1.00 41.97 310 ARG B C 1
ATOM 1907 O O . ARG B 1 105 ? -40.431 110.042 46.807 1.00 38.32 310 ARG B O 1
ATOM 1915 N N . VAL B 1 106 ? -39.843 108.655 45.141 1.00 37.94 311 VAL B N 1
ATOM 1916 C CA . VAL B 1 106 ? -39.967 109.694 44.125 1.00 39.98 311 VAL B CA 1
ATOM 1917 C C . VAL B 1 106 ? -41.373 110.288 44.084 1.00 45.12 311 VAL B C 1
ATOM 1918 O O . VAL B 1 106 ? -41.540 111.509 44.001 1.00 44.08 311 VAL B O 1
ATOM 1922 N N . ARG B 1 107 ? -42.385 109.428 44.164 1.00 38.00 312 ARG B N 1
ATOM 1923 C CA . ARG B 1 107 ? -43.764 109.892 44.096 1.00 42.20 312 ARG B CA 1
ATOM 1924 C C . ARG B 1 107 ? -44.125 110.778 45.281 1.00 42.94 312 ARG B C 1
ATOM 1925 O O . ARG B 1 107 ? -44.887 111.732 45.143 1.00 42.94 312 ARG B O 1
ATOM 1933 N N . ALA B 1 108 ? -43.575 110.446 46.441 1.00 41.33 313 ALA B N 1
ATOM 1934 C CA . ALA B 1 108 ? -43.902 111.147 47.679 1.00 42.06 313 ALA B CA 1
ATOM 1935 C C . ALA B 1 108 ? -43.074 112.418 47.835 1.00 50.26 313 ALA B C 1
ATOM 1936 O O . ALA B 1 108 ? -43.333 113.226 48.731 1.00 51.56 313 ALA B O 1
ATOM 1938 N N . GLY B 1 109 ? -42.073 112.588 46.975 1.00 48.34 314 GLY B N 1
ATOM 1939 C CA . GLY B 1 109 ? -41.149 113.703 47.102 1.00 49.11 314 GLY B CA 1
ATOM 1940 C C . GLY B 1 109 ? -40.259 113.574 48.323 1.00 53.04 314 GLY B C 1
ATOM 1941 O O . GLY B 1 109 ? -39.787 114.573 48.870 1.00 54.98 314 GLY B O 1
ATOM 1942 N N . LYS B 1 110 ? -40.034 112.335 48.751 1.00 46.86 315 LYS B N 1
ATOM 1943 C CA . LYS B 1 110 ? -39.215 112.041 49.921 1.00 53.04 315 LYS B CA 1
ATOM 1944 C C . LYS B 1 110 ? -37.732 112.011 49.549 1.00 56.04 315 LYS B C 1
ATOM 1945 O O . LYS B 1 110 ? -37.372 111.686 48.413 1.00 52.43 315 LYS B O 1
ATOM 1951 N N . THR B 1 111 ? -36.870 112.368 50.499 1.00 50.23 316 THR B N 1
ATOM 1952 C CA . THR B 1 111 ? -35.426 112.273 50.283 1.00 53.44 316 THR B CA 1
ATOM 1953 C C . THR B 1 111 ? -34.738 111.546 51.432 1.00 55.00 316 THR B C 1
ATOM 1954 O O . THR B 1 111 ? -35.195 111.599 52.575 1.00 53.71 316 THR B O 1
ATOM 1958 N N . PHE B 1 112 ? -33.645 110.856 51.119 1.00 55.30 317 PHE B N 1
ATOM 1959 C CA . PHE B 1 112 ? -32.826 110.232 52.148 1.00 63.48 317 PHE B CA 1
ATOM 1960 C C . PHE B 1 112 ? -31.365 110.641 51.993 1.00 70.48 317 PHE B C 1
ATOM 1961 O O . PHE B 1 112 ? -30.852 110.731 50.874 1.00 65.04 317 PHE B O 1
ATOM 1969 N N . PRO B 1 113 ? -30.697 110.896 53.126 1.00 74.30 318 PRO B N 1
ATOM 1970 C CA . PRO B 1 113 ? -29.256 111.153 53.189 1.00 79.05 318 PRO B CA 1
ATOM 1971 C C . PRO B 1 113 ? -28.480 110.003 52.566 1.00 87.04 318 PRO B C 1
ATOM 1972 O O . PRO B 1 113 ? -28.564 108.871 53.048 1.00 86.54 318 PRO B O 1
ATOM 1976 N N . SER B 1 114 ? -27.747 110.295 51.496 1.00 92.28 319 SER B N 1
ATOM 1977 C CA . SER B 1 114 ? -26.945 109.287 50.817 1.00 96.13 319 SER B CA 1
ATOM 1978 C C . SER B 1 114 ? -25.485 109.391 51.235 1.00 105.28 319 SER B C 1
ATOM 1979 O O . SER B 1 114 ? -25.107 110.278 52.006 1.00 103.55 319 SER B O 1
ATOM 1982 N N . SER B 1 115 ? -24.677 108.474 50.710 1.00 104.91 320 SER B N 1
ATOM 1983 C CA . SER B 1 115 ? -23.248 108.407 50.989 1.00 106.19 320 SER B CA 1
ATOM 1984 C C . SER B 1 115 ? -22.634 107.283 50.165 1.00 108.99 320 SER B C 1
ATOM 1985 O O . SER B 1 115 ? -22.816 106.110 50.484 1.00 106.87 320 SER B O 1
ATOM 1988 N N . PRO B 1 116 ? -21.914 107.633 49.088 1.00 111.89 321 PRO B N 1
ATOM 1989 C CA . PRO B 1 116 ? -21.272 106.567 48.314 1.00 109.95 321 PRO B CA 1
ATOM 1990 C C . PRO B 1 116 ? -20.095 106.007 49.104 1.00 114.41 321 PRO B C 1
ATOM 1991 O O . PRO B 1 116 ? -19.475 106.756 49.861 1.00 116.52 321 PRO B O 1
ATOM 1995 N N . GLY B 1 117 ? -19.812 104.715 48.964 1.00 110.77 322 GLY B N 1
ATOM 1996 C CA . GLY B 1 117 ? -20.632 103.823 48.167 1.00 103.06 322 GLY B CA 1
ATOM 1997 C C . GLY B 1 117 ? -21.431 102.882 49.048 1.00 100.92 322 GLY B C 1
ATOM 1998 O O . GLY B 1 117 ? -21.019 101.745 49.293 1.00 95.76 322 GLY B O 1
ATOM 1999 N N . ASP B 1 118 ? -22.573 103.359 49.538 1.00 99.84 323 ASP B N 1
ATOM 2000 C CA . ASP B 1 118 ? -23.452 102.531 50.355 1.00 88.24 323 ASP B CA 1
ATOM 2001 C C . ASP B 1 118 ? -23.961 101.341 49.549 1.00 82.39 323 ASP B C 1
ATOM 2002 O O . ASP B 1 118 ? -24.315 101.475 48.374 1.00 75.14 323 ASP B O 1
ATOM 2007 N N . SER B 1 119 ? -23.989 100.173 50.183 1.00 73.18 324 SER B N 1
ATOM 2008 C CA . SER B 1 119 ? -24.459 98.966 49.517 1.00 69.83 324 SER B CA 1
ATOM 2009 C C . SER B 1 119 ? -25.978 98.973 49.342 1.00 66.87 324 SER B C 1
ATOM 2010 O O . SER B 1 119 ? -26.656 99.951 49.677 1.00 65.37 324 SER B O 1
ATOM 2013 N N . LEU B 1 120 ? -26.502 97.876 48.807 1.00 62.46 325 LEU B N 1
ATOM 2014 C CA . LEU B 1 120 ? -27.941 97.701 48.666 1.00 58.86 325 LEU B CA 1
ATOM 2015 C C . LEU B 1 120 ? -28.636 97.770 50.029 1.00 54.99 325 LEU B C 1
ATOM 2016 O O . LEU B 1 120 ? -29.552 98.573 50.225 1.00 53.84 325 LEU B O 1
ATOM 2021 N N . GLU B 1 121 ? -28.187 96.934 50.964 1.00 53.63 326 GLU B N 1
ATOM 2022 C CA . GLU B 1 121 ? -28.760 96.892 52.308 1.00 59.29 326 GLU B CA 1
ATOM 2023 C C . GLU B 1 121 ? -28.688 98.255 52.990 1.00 54.04 326 GLU B C 1
ATOM 2024 O O . GLU B 1 121 ? -29.616 98.655 53.694 1.00 50.74 326 GLU B O 1
ATOM 2030 N N . ASP B 1 122 ? -27.590 98.972 52.769 1.00 58.36 327 ASP B N 1
ATOM 2031 C CA . ASP B 1 122 ? -27.415 100.294 53.363 1.00 60.54 327 ASP B CA 1
ATOM 2032 C C . ASP B 1 122 ? -28.446 101.297 52.847 1.00 53.88 327 ASP B C 1
ATOM 2033 O O . ASP B 1 122 ? -29.055 102.025 53.632 1.00 56.89 327 ASP B O 1
ATOM 2038 N N . GLN B 1 123 ? -28.636 101.339 51.530 1.00 50.18 328 GLN B N 1
ATOM 2039 C CA . GLN B 1 123 ? -29.631 102.227 50.932 1.00 48.66 328 GLN B CA 1
ATOM 2040 C C . GLN B 1 123 ? -31.041 101.879 51.406 1.00 45.14 328 GLN B C 1
ATOM 2041 O O . GLN B 1 123 ? -31.865 102.762 51.628 1.00 41.04 328 GLN B O 1
ATOM 2047 N N . LEU B 1 124 ? -31.303 100.584 51.548 1.00 44.14 329 LEU B N 1
ATOM 2048 C CA . LEU B 1 124 ? -32.624 100.093 51.940 1.00 42.74 329 LEU B CA 1
ATOM 2049 C C . LEU B 1 124 ? -32.999 100.447 53.369 1.00 47.44 329 LEU B C 1
ATOM 2050 O O . LEU B 1 124 ? -34.173 100.682 53.658 1.00 45.10 329 LEU B O 1
ATOM 2055 N N . LYS B 1 125 ? -32.013 100.466 54.266 1.00 44.24 330 LYS B N 1
ATOM 2056 C CA . LYS B 1 125 ? -32.298 100.683 55.691 1.00 42.87 330 LYS B CA 1
ATOM 2057 C C . LYS B 1 125 ? -33.225 101.885 55.976 1.00 40.83 330 LYS B C 1
ATOM 2058 O O . LYS B 1 125 ? -34.282 101.710 56.584 1.00 43.88 330 LYS B O 1
ATOM 2064 N N . PRO B 1 126 ? -32.870 103.096 55.507 1.00 37.60 331 PRO B N 1
ATOM 2065 C CA . PRO B 1 126 ? -33.788 104.204 55.793 1.00 42.60 331 PRO B CA 1
ATOM 2066 C C . PRO B 1 126 ? -35.088 104.136 54.988 1.00 42.38 331 PRO B C 1
ATOM 2067 O O . PRO B 1 126 ? -36.106 104.684 55.424 1.00 40.95 331 PRO B O 1
ATOM 2071 N N . MET B 1 127 ? -35.063 103.491 53.824 1.00 39.67 332 MET B N 1
ATOM 2072 C CA . MET B 1 127 ? -36.284 103.388 53.026 1.00 35.93 332 MET B CA 1
ATOM 2073 C C . MET B 1 127 ? -37.297 102.482 53.743 1.00 32.70 332 MET B C 1
ATOM 2074 O O . MET B 1 127 ? -38.495 102.780 53.772 1.00 36.70 332 MET B O 1
ATOM 2079 N N . LEU B 1 128 ? -3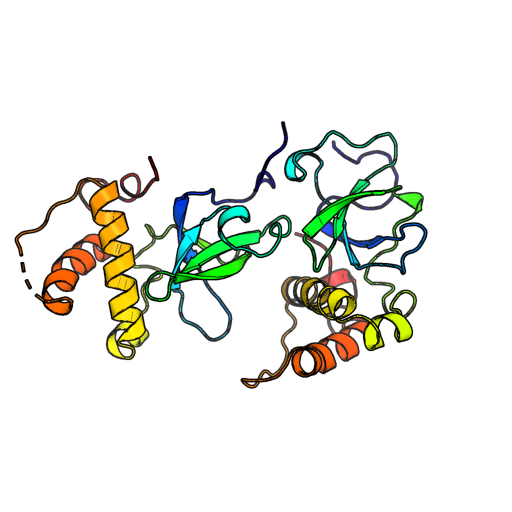6.806 101.380 54.308 1.00 33.50 333 LEU B N 1
ATOM 2080 C CA . LEU B 1 128 ? -37.646 100.436 55.036 1.00 32.08 333 LEU B CA 1
ATOM 2081 C C . LEU B 1 128 ? -38.170 101.062 56.320 1.00 39.52 333 LEU B C 1
ATOM 2082 O O . LEU B 1 128 ? -39.315 100.829 56.711 1.00 36.03 333 LEU B O 1
ATOM 2087 N N . GLU B 1 129 ? -37.339 101.860 56.983 1.00 37.35 334 GLU B N 1
ATOM 2088 C CA . GLU B 1 129 ? -37.799 102.527 58.190 1.00 34.32 334 GLU B CA 1
ATOM 2089 C C . GLU B 1 129 ? -38.925 103.489 57.845 1.00 38.60 334 GLU B C 1
ATOM 2090 O O . GLU B 1 129 ? -39.918 103.583 58.572 1.00 41.44 334 GLU B O 1
ATOM 2096 N N . TRP B 1 130 ? -38.774 104.179 56.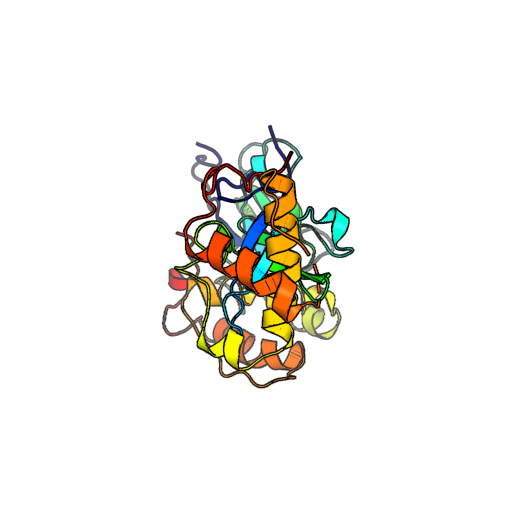718 1.00 35.96 335 TRP B N 1
ATOM 2097 C CA . TRP B 1 130 ? -39.783 105.110 56.231 1.00 34.15 335 TRP B CA 1
ATOM 2098 C C . TRP B 1 130 ? -41.094 104.376 55.934 1.00 37.88 335 TRP B C 1
ATOM 2099 O O . TRP B 1 130 ? -42.167 104.810 56.355 1.00 37.83 335 TRP B O 1
ATOM 2110 N N . ALA B 1 131 ? -40.999 103.262 55.211 1.00 35.37 336 ALA B N 1
ATOM 2111 C CA . ALA B 1 131 ? -42.190 102.483 54.855 1.00 32.90 336 ALA B CA 1
ATOM 2112 C C . ALA B 1 131 ? -42.875 101.892 56.090 1.00 35.16 336 ALA B C 1
ATOM 2113 O O . ALA B 1 131 ? -44.084 102.055 56.266 1.00 39.02 336 ALA B O 1
ATOM 2115 N N . HIS B 1 132 ? -42.110 101.204 56.935 1.00 34.15 337 HIS B N 1
ATOM 2116 C CA . HIS B 1 132 ? -42.669 100.629 58.160 1.00 37.86 337 HIS B CA 1
ATOM 2117 C C . HIS B 1 132 ? -43.296 101.696 59.063 1.00 42.04 337 HIS B C 1
ATOM 2118 O O . HIS B 1 132 ? -44.221 101.405 59.833 1.00 42.09 337 HIS B O 1
ATOM 2125 N N . GLY B 1 133 ? -42.801 102.926 58.957 1.00 39.60 338 GLY B N 1
ATOM 2126 C CA . GLY B 1 133 ? -43.258 104.015 59.805 1.00 37.35 338 GLY B CA 1
ATOM 2127 C C . GLY B 1 133 ? -44.460 104.763 59.265 1.00 47.16 338 GLY B C 1
ATOM 2128 O O . GLY B 1 133 ? -44.904 105.743 59.870 1.00 50.40 338 GLY B O 1
ATOM 2129 N N . GLY B 1 134 ? -44.984 104.317 58.124 1.00 40.04 339 GLY B N 1
ATOM 2130 C CA . GLY B 1 134 ? -46.213 104.877 57.591 1.00 41.72 339 GLY B CA 1
ATOM 2131 C C . GLY B 1 134 ? -45.990 105.937 56.534 1.00 40.73 339 GLY B C 1
ATOM 2132 O O . GLY B 1 134 ? -46.863 106.780 56.296 1.00 41.70 339 GLY B O 1
ATOM 2133 N N . PHE B 1 135 ? -44.814 105.902 55.909 1.00 39.61 340 PHE B N 1
ATOM 2134 C CA . PHE B 1 135 ? -44.492 106.794 54.797 1.00 35.83 340 PHE B CA 1
ATOM 2135 C C . PHE B 1 135 ? -44.650 108.281 55.138 1.00 35.31 340 PHE B C 1
ATOM 2136 O O . PHE B 1 135 ? -45.197 109.055 54.347 1.00 39.87 340 PHE B O 1
ATOM 2144 N N . LYS B 1 136 ? -44.176 108.670 56.323 1.00 44.46 341 LYS B N 1
ATOM 2145 C CA . LYS B 1 136 ? -44.234 110.064 56.763 1.00 48.24 341 LYS B CA 1
ATOM 2146 C C . LYS B 1 136 ? -43.221 110.912 56.001 1.00 45.15 341 LYS B C 1
ATOM 2147 O O . LYS B 1 136 ? -42.123 110.440 55.701 1.00 43.56 341 LYS B O 1
ATOM 2153 N N . PRO B 1 137 ? -43.548 112.190 55.737 1.00 45.99 342 PRO B N 1
ATOM 2154 C CA . PRO B 1 137 ? -44.720 112.945 56.193 1.00 53.68 342 PRO B CA 1
ATOM 2155 C C . PRO B 1 137 ? -45.970 112.828 55.321 1.00 52.66 342 PRO B C 1
ATOM 2156 O O . PRO B 1 137 ? -47.038 113.202 55.799 1.00 51.18 342 PRO B O 1
ATOM 2160 N N . THR B 1 138 ? -45.859 112.331 54.092 1.00 45.92 343 THR B N 1
ATOM 2161 C CA . THR B 1 138 ? -47.013 112.312 53.189 1.00 44.03 343 THR B CA 1
ATOM 2162 C C . THR B 1 138 ? -48.092 111.322 53.608 1.00 42.36 343 THR B C 1
ATOM 2163 O O . THR B 1 138 ? -49.277 111.533 53.333 1.00 48.03 343 THR B O 1
ATOM 2167 N N . GLY B 1 139 ? -47.681 110.235 54.252 1.00 40.28 344 GLY B N 1
ATOM 2168 C CA . GLY B 1 139 ? -48.570 109.106 54.443 1.00 41.39 344 GLY B CA 1
ATOM 2169 C C . GLY B 1 139 ? -48.759 108.427 53.095 1.00 47.06 344 GLY B C 1
ATOM 2170 O O . GLY B 1 139 ? -48.094 108.789 52.125 1.00 39.61 344 GLY B O 1
ATOM 2171 N N . ILE B 1 140 ? -49.672 107.462 53.023 1.00 46.61 345 ILE B N 1
ATOM 2172 C CA . ILE B 1 140 ? -49.855 106.686 51.794 1.00 43.85 345 ILE B CA 1
ATOM 2173 C C . ILE B 1 140 ? -50.409 107.496 50.621 1.00 47.64 345 ILE B C 1
ATOM 2174 O O . ILE B 1 140 ? -50.353 107.044 49.475 1.00 42.41 345 ILE B O 1
ATOM 2179 N N . GLU B 1 141 ? -50.942 108.685 50.896 1.00 44.51 346 GLU B N 1
ATOM 2180 C CA . GLU B 1 141 ? -51.408 109.568 49.828 1.00 48.78 346 GLU B CA 1
ATOM 2181 C C . GLU B 1 141 ? -50.259 109.895 48.875 1.00 43.52 346 GLU B C 1
ATOM 2182 O O . GLU B 1 141 ? -50.471 110.102 47.676 1.00 45.84 346 GLU B O 1
ATOM 2188 N N . GLY B 1 142 ? -49.041 109.919 49.413 1.00 37.75 347 GLY B N 1
ATOM 2189 C CA . GLY B 1 142 ? -47.862 110.260 48.637 1.00 44.28 347 GLY B CA 1
ATOM 2190 C C . GLY B 1 142 ? -47.465 109.199 47.622 1.00 41.72 347 GLY B C 1
ATOM 2191 O O . GLY B 1 142 ? -46.643 109.461 46.738 1.00 40.72 347 GLY B O 1
ATOM 2192 N N . LEU B 1 143 ? -48.040 108.004 47.751 1.00 43.29 348 LEU B N 1
ATOM 2193 C CA . LEU B 1 143 ? -47.685 106.880 46.874 1.00 39.50 348 LEU B CA 1
ATOM 2194 C C . LEU B 1 143 ? -48.520 106.839 45.604 1.00 39.06 348 LEU B C 1
ATOM 2195 O O . LEU B 1 143 ? -48.216 106.071 44.682 1.00 36.09 348 LEU B O 1
ATOM 2200 N N . LYS B 1 144 ? -49.570 107.652 45.557 1.00 35.84 349 LYS B N 1
ATOM 2201 C CA . LYS B 1 144 ? -50.475 107.676 44.407 1.00 41.04 349 LYS B CA 1
ATOM 2202 C C . LYS B 1 144 ? -49.80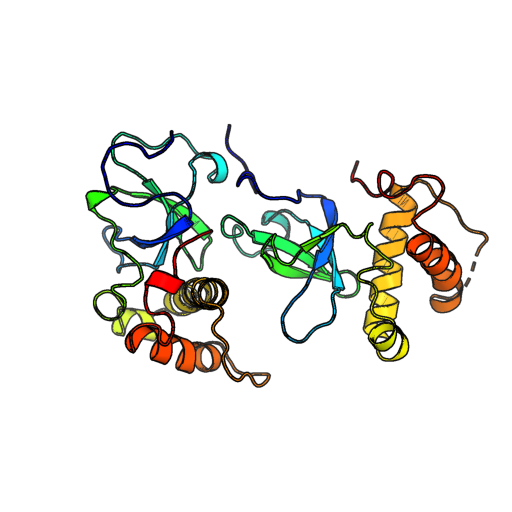3 108.185 43.131 1.00 44.34 349 LYS B C 1
ATOM 2203 O O . LYS B 1 144 ? -48.958 109.082 43.179 1.00 43.57 349 LYS B O 1
ATOM 2209 N N . PRO B 1 145 ? -50.176 107.607 41.977 1.00 40.50 350 PRO B N 1
ATOM 2210 C CA . PRO B 1 145 ? -49.638 108.075 40.695 1.00 41.58 350 PRO B CA 1
ATOM 2211 C C . PRO B 1 145 ? -50.203 109.445 40.320 1.00 58.54 350 PRO B C 1
ATOM 2212 O O . PRO B 1 145 ? -51.234 109.839 40.874 1.00 50.09 350 PRO B O 1
ATOM 2216 N N . ASN B 1 146 ? -49.525 110.158 39.418 1.00 65.88 351 ASN B N 1
ATOM 2217 C CA . ASN B 1 146 ? -50.071 111.369 38.789 1.00 73.43 351 ASN B CA 1
ATOM 2218 C C . ASN B 1 146 ? -49.298 111.789 37.540 1.00 77.79 351 ASN B C 1
ATOM 2219 O O . ASN B 1 146 ? -48.840 110.944 36.769 1.00 82.98 351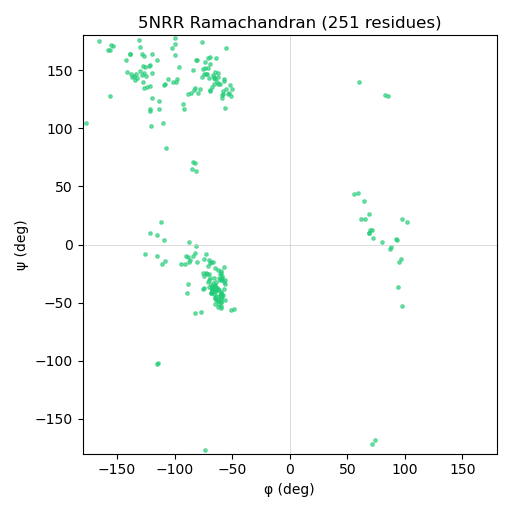 ASN B O 1
#

Sequence (272 aa):
DSSEYQDGKEFGIGDLVWGKIIKGFSWWPAMVVSWKATSKRQAMSGMRWVQWFGDGKFSEVSADKLVALGLFSQQHFNLATFNKLVSYRKAMYHALEKARVRAGKTFPSSLEDQLKPMLEWAHGGFKPTGIEGLLKPNSEYQDGKEFGIGDLVWGKIKGFSWWWPAMVVSWKATSKRQAMSGMRWVQWFGDGKFSEVSSADKLVALGLFSQHFNLATFNKLVSYRKKAMYHALEKKARVRAGKTFPSSPGDSLEDQLKPMLEWAHGGFKPTGIEGLKPN

Nearest PDB structures (foldseek):
  5nrs-assembly1_A  TM=1.004E+00  e=1.845E-26  Homo sapiens
  5nrv-assembly1_D  TM=9.974E-01  e=5.003E-26  Homo sapiens
  5nrv-assembly1_A  TM=9.972E-01  e=1.280E-24  Homo sapiens
  3qkj-assembly3_C  TM=9.843E-01  e=7.774E-25  Homo sapiens
  5nvo-assembly2_B  TM=9.997E-01  e=1.550E-23  Homo sapiens

GO terms:
  GO:0003886 DNA (cytosine-5-)-methyltransferase activity (F, IDA)
  GO:0005634 nucleus (C, IDA)
  GO:0003714 transcription corepressor activity (F, IDA)
  GO:0000122 negative regulation of transcription by RNA polymerase II (P, IDA)
  GO:0005515 protein binding (F, IPI)
  GO:0005634 nucleus (C, TAS)
  GO:0005654 nucleoplasm (C, TAS)
  GO:0005654 nucleoplasm (C, IDA)
  GO:0003886 DNA (cytosine-5-)-methyltransferase activity (F, TAS)
  GO:0003714 transcription corepressor activity (F, IMP)
  GO:0010628 positive regulation of gene expression (P, IMP)

InterPro domains:
  IPR000313 PWWP domain [PF00855] (226-309)
  IPR000313 PWWP domain [PS50812] (225-283)
  IPR000313 PWWP domain [SM00293] (223-281)
  IPR001525 C-5 cytosine methyltransferase [PF00145] (575-707)
  IPR001525 C-5 cytosine methyltransferase [PS51679] (575-853)
  IPR011011 Zinc finger, FYVE/PHD-type [SSF57903] (470-542)
  IPR018117 DNA methylase, C-5 cytosine-specific, active site [PS00094] (643-655)
  IPR025766 ADD domain [PS51533] (423-555)
  IPR029063 S-adenosyl-L-methionine-dependent methyltransferase superfamily [G3DSA:3.40.50.150] (563-790)
  IPR029063 S-adenosyl-L-methionine-dependent methyltransferase superfamily [G3DSA:3.40.50.150] (791-853)
  IPR029063 S-adenosyl-L-methionine-dependent methyltransferase superfamily [SSF53335] (568-851)
  IPR030488 DNA (cytosine-5)-methyltransferase 3B, ADD domain [cd11728] (431-550)
  IPR040552 DNMT3, cysteine rich ADD domain, GATA1-like zinc finger [PF17980] (416-471)
  IPR049554 DNMT3, ADD domain, PHD zinc finger [PF21255] (478-527)
  IPR050390 DNA Cytosine-5 Methyltransferase [PTHR23068] (110-715)

Radius of gyration: 21.05 Å; Cα contacts (8 Å, |Δi|>4): 474; chains: 2; bounding box: 58×48×52 Å

Foldseek 3Di:
DDDAQPQPFDDDAQFWKFFDDPPDAGFIWGFHAVVVQVDDRADHQWTWTQGAQPRHIDIGGSVRIDGCLCPLVRDDVVCCVPDPSRLNSQQRSLVLLCVQLVHDDPDPSVVSSVVSSVCSNVQNPPVGSVSRDDD/DAPPQPFDDDAQFWWFADDPVDAGFIWGFHAPVVQVPDHADPQWTWIAQAQPRHIDIGHSVRIGGCLVPVVRDDVVCCVVDVSRLRSQQRSLVLLCVQLVHDDDDDPPQDSVRSVVVSVVCSVVQVPPVGCVSNDDD

Secondary structure (DSSP, 8-state):
---TT-SS-S--TT-EEEE--TTS--EEEEEE-GGGTTS-PPPTTEEEEEETTT--EEEEEGGGEEETT-HHHH--HHHHHH-HHHHHHHHHHHHHHHHHHT------HHHHHHHHHHHHHTTSTTTGGGGGS--/-TT-SSSS--TT-EEEEE-TTS-EEEEEEE-GGGTTS----TTEEEEEETTT--EEEEEGGG-EETTSHHHH--HHHHHH-HHHHHHHHHHHHHHHHHHT------TT--HHHHHHHHHHHHHTTSTTTGGGGG---